Protein AF-A0A6L3X8L7-F1 (afdb_monomer_lite)

Foldseek 3Di:
DVVPDDDDDPDDDDPPDDFAPCPVVVVVVWDADSAREAELLQHTPDPPDGDADQRYDYPNDGDPDDVLRVVSVVSNVCVVVVHDDDGDDDDFLWDFDPDPPKTKTKTADPDADPQWDWQWDADPVQRWIKIFTAHPQATRMIMTIRDCVCSVVVSVRNVVRDGDDSCVNQPPVDPDDDDPDDPDSNAAEDEAEAQEPVSVVVVVVCVVVVVVVRYDYHYDHPDPDHHDPPVCPVVVVVDDDPD

Structure (mmCIF, N/CA/C/O backbone):
data_AF-A0A6L3X8L7-F1
#
_entry.id   AF-A0A6L3X8L7-F1
#
loop_
_atom_site.group_PDB
_atom_site.id
_atom_site.type_symbol
_atom_site.label_atom_id
_atom_site.label_alt_id
_atom_site.label_comp_id
_atom_site.label_asym_id
_atom_site.label_entity_id
_atom_site.label_seq_id
_atom_site.pdbx_PDB_ins_code
_atom_site.Cartn_x
_atom_site.Cartn_y
_atom_site.Cartn_z
_atom_site.occupancy
_atom_site.B_iso_or_equiv
_atom_site.auth_seq_id
_atom_site.auth_comp_id
_atom_site.auth_asym_id
_atom_site.auth_atom_id
_atom_site.pdbx_PDB_model_num
ATOM 1 N N . LEU A 1 1 ? -22.266 -3.474 -18.471 1.00 88.94 1 LEU A N 1
ATOM 2 C CA . LEU A 1 1 ? -21.195 -2.463 -18.352 1.00 88.94 1 LEU A CA 1
ATOM 3 C C . LEU A 1 1 ? -21.824 -1.081 -18.516 1.00 88.94 1 LEU A C 1
ATOM 5 O O . LEU A 1 1 ? -22.955 -1.017 -18.986 1.00 88.94 1 LEU A O 1
ATOM 9 N N . LEU A 1 2 ? -21.147 -0.003 -18.096 1.00 91.06 2 LEU A N 1
ATOM 10 C CA . LEU A 1 2 ? -21.707 1.365 -18.124 1.00 91.06 2 LEU A CA 1
ATOM 11 C C . LEU A 1 2 ? -22.066 1.854 -19.541 1.00 91.06 2 LEU A C 1
ATOM 13 O O . LEU A 1 2 ? -22.912 2.721 -19.695 1.00 91.06 2 LEU A O 1
ATOM 17 N N . ASP A 1 3 ? -21.475 1.247 -20.567 1.00 95.00 3 ASP A N 1
ATOM 18 C CA . ASP A 1 3 ? -21.743 1.487 -21.991 1.00 95.00 3 ASP A CA 1
ATOM 19 C C . ASP A 1 3 ? -22.862 0.597 -22.577 1.00 95.00 3 ASP A C 1
ATOM 21 O O . ASP A 1 3 ? -22.989 0.459 -23.791 1.00 95.00 3 ASP A O 1
ATOM 25 N N . GLY A 1 4 ? -23.648 -0.072 -21.728 1.00 95.62 4 GLY A N 1
ATOM 26 C CA . GLY A 1 4 ? -24.748 -0.945 -22.145 1.00 95.62 4 GLY A CA 1
ATOM 27 C C . GLY A 1 4 ? -24.335 -2.351 -22.599 1.00 95.62 4 GLY A C 1
ATOM 28 O O . GLY A 1 4 ? -25.199 -3.224 -22.716 1.00 95.62 4 GLY A O 1
ATOM 29 N N . ARG A 1 5 ? -23.036 -2.635 -22.783 1.00 95.94 5 ARG A N 1
ATOM 30 C CA . ARG A 1 5 ? -22.560 -3.984 -23.142 1.00 95.94 5 ARG A CA 1
ATOM 31 C C . ARG A 1 5 ? -22.813 -4.991 -22.020 1.00 95.94 5 ARG A C 1
ATOM 33 O O . ARG A 1 5 ? -22.806 -4.649 -20.832 1.00 95.94 5 ARG A O 1
ATOM 40 N N . ARG A 1 6 ? -22.984 -6.263 -22.383 1.00 94.88 6 ARG A N 1
ATOM 41 C CA . ARG A 1 6 ? -23.209 -7.384 -21.454 1.00 94.88 6 ARG A CA 1
ATOM 42 C C . ARG A 1 6 ? -22.119 -8.437 -21.630 1.00 94.88 6 ARG A C 1
ATOM 44 O O . ARG A 1 6 ? -21.691 -8.688 -22.750 1.00 94.88 6 ARG A O 1
ATOM 51 N N . ILE A 1 7 ? -21.687 -9.041 -20.526 1.00 94.44 7 ILE A N 1
ATOM 52 C CA . ILE A 1 7 ? -20.719 -10.143 -20.515 1.00 94.44 7 ILE A CA 1
ATOM 53 C C . ILE A 1 7 ? -21.436 -11.363 -19.938 1.00 94.44 7 ILE A C 1
ATOM 55 O O . ILE A 1 7 ? -21.991 -11.281 -18.843 1.00 94.44 7 ILE A O 1
ATOM 59 N N . ALA A 1 8 ? -21.447 -12.475 -20.673 1.00 94.19 8 ALA A N 1
ATOM 60 C CA . ALA A 1 8 ? -21.933 -13.746 -20.151 1.00 94.19 8 ALA A CA 1
ATOM 61 C C . ALA A 1 8 ? -20.889 -14.325 -19.182 1.00 94.19 8 ALA A C 1
ATOM 63 O O . ALA A 1 8 ? -19.732 -14.500 -19.560 1.00 94.19 8 ALA A O 1
ATOM 64 N N . ALA A 1 9 ? -21.283 -14.604 -17.938 1.00 94.00 9 ALA A N 1
ATOM 65 C CA . ALA A 1 9 ? -20.398 -15.156 -16.915 1.00 94.00 9 ALA A CA 1
ATOM 66 C C . ALA A 1 9 ? -21.137 -16.187 -16.054 1.00 94.00 9 ALA A C 1
ATOM 68 O O . ALA A 1 9 ? -22.255 -15.943 -15.607 1.00 94.00 9 ALA A O 1
ATOM 69 N N . THR A 1 10 ? -20.498 -17.327 -15.791 1.00 96.50 10 THR A N 1
ATOM 70 C CA . THR A 1 10 ? -20.990 -18.358 -14.859 1.00 96.50 10 THR A CA 1
ATOM 71 C C . THR A 1 10 ? -20.629 -18.059 -13.407 1.00 96.50 10 THR A C 1
ATOM 73 O O . THR A 1 10 ? -21.303 -18.546 -12.501 1.00 96.50 10 THR A O 1
ATOM 76 N N . ARG A 1 11 ? -19.576 -17.266 -13.165 1.00 93.50 11 ARG A N 1
ATOM 77 C CA . ARG A 1 11 ? -19.185 -16.774 -11.837 1.00 93.50 11 ARG A CA 1
ATOM 78 C C . ARG A 1 11 ? -18.678 -15.340 -11.916 1.00 93.50 11 ARG A C 1
ATOM 80 O O . ARG A 1 11 ? -18.050 -14.956 -12.898 1.00 93.50 11 ARG A O 1
ATOM 87 N N . VAL A 1 12 ? -18.934 -14.578 -10.856 1.00 92.94 12 VAL A N 1
ATOM 88 C CA . VAL A 1 12 ? -18.507 -13.184 -10.703 1.00 92.94 12 VAL A CA 1
ATOM 89 C C . VAL A 1 12 ? -17.888 -13.025 -9.318 1.00 92.94 12 VAL A C 1
ATOM 91 O O . VAL A 1 12 ? -18.521 -13.363 -8.321 1.00 92.94 12 VAL A O 1
ATOM 94 N N . GLY A 1 13 ? -16.652 -12.531 -9.264 1.00 91.75 13 GLY A N 1
ATOM 95 C CA . GLY A 1 13 ? -16.007 -12.086 -8.029 1.00 91.75 13 GLY A CA 1
ATOM 96 C C . GLY A 1 13 ? -16.119 -10.570 -7.904 1.00 91.75 13 GLY A C 1
ATOM 97 O O . GLY A 1 13 ? -15.842 -9.855 -8.866 1.00 91.75 13 GLY A O 1
ATOM 98 N N . LEU A 1 14 ? -16.528 -10.080 -6.735 1.00 89.44 14 LEU A N 1
ATOM 99 C CA . LEU A 1 14 ? -16.631 -8.650 -6.447 1.00 89.44 14 LEU A CA 1
ATOM 100 C C . LEU A 1 14 ? -15.483 -8.248 -5.518 1.00 89.44 14 LEU A C 1
ATOM 102 O O . LEU A 1 14 ? -15.418 -8.702 -4.382 1.00 89.44 14 LEU A O 1
ATOM 106 N N . ALA A 1 15 ? -14.582 -7.403 -6.015 1.00 89.25 15 ALA A N 1
ATOM 107 C CA . ALA A 1 15 ? -13.433 -6.876 -5.275 1.00 89.25 15 ALA A CA 1
ATOM 108 C C . ALA A 1 15 ? -13.464 -5.337 -5.252 1.00 89.25 15 ALA A C 1
ATOM 110 O O . ALA A 1 15 ? -12.491 -4.668 -5.582 1.00 89.25 15 ALA A O 1
ATOM 111 N N . THR A 1 16 ? -14.622 -4.767 -4.912 1.00 89.75 16 THR A N 1
ATOM 112 C CA . THR A 1 16 ? -14.901 -3.319 -4.954 1.00 89.75 16 THR A CA 1
ATOM 113 C C . THR A 1 16 ? -14.688 -2.626 -3.602 1.00 89.75 16 THR A C 1
ATOM 115 O O . THR A 1 16 ? -15.309 -1.602 -3.327 1.00 89.75 16 THR A O 1
ATOM 118 N N . GLY A 1 17 ? -13.828 -3.192 -2.751 1.00 85.56 17 GLY A N 1
ATOM 119 C CA . GLY A 1 17 ? -13.569 -2.719 -1.389 1.00 85.56 17 GLY A CA 1
ATOM 120 C C . GLY A 1 17 ? -14.523 -3.289 -0.333 1.00 85.56 17 GLY A C 1
ATOM 121 O O . GLY A 1 17 ? -15.461 -4.022 -0.644 1.00 85.56 17 GLY A O 1
ATOM 122 N N . VAL A 1 18 ? -14.250 -2.951 0.929 1.00 88.94 18 VAL A N 1
ATOM 123 C CA . VAL A 1 18 ? -15.037 -3.335 2.113 1.00 88.94 18 VAL A CA 1
ATOM 124 C C . VAL A 1 18 ? -15.605 -2.093 2.802 1.00 88.94 18 VAL A C 1
ATOM 126 O O . VAL A 1 18 ? -15.131 -0.980 2.574 1.00 88.94 18 VAL A O 1
ATOM 129 N N . GLN A 1 19 ? -16.627 -2.276 3.638 1.00 91.88 19 GLN A N 1
ATOM 130 C CA . GLN A 1 19 ? -17.233 -1.205 4.432 1.00 91.88 19 GLN A CA 1
ATOM 131 C C . GLN A 1 19 ? -17.251 -1.589 5.919 1.00 91.88 19 GLN A C 1
ATOM 133 O O . GLN A 1 19 ? -17.514 -2.755 6.226 1.00 91.88 19 GLN A O 1
ATOM 138 N N . PRO A 1 20 ? -17.025 -0.631 6.839 1.00 95.19 20 PRO A N 1
ATOM 139 C CA . PRO A 1 20 ? -17.181 -0.852 8.273 1.00 95.19 20 PRO A CA 1
ATOM 140 C C . PRO A 1 20 ? -18.551 -1.438 8.639 1.00 95.19 20 PRO A C 1
ATOM 142 O O . PRO A 1 20 ? -19.599 -0.887 8.292 1.00 95.19 20 PRO A O 1
ATOM 145 N N . ASN A 1 21 ? -18.558 -2.541 9.391 1.00 95.38 21 ASN A N 1
ATOM 146 C CA . ASN A 1 21 ? -19.796 -3.117 9.910 1.00 95.38 21 ASN A CA 1
ATOM 147 C C . ASN A 1 21 ? -20.230 -2.392 11.194 1.00 95.38 21 ASN A C 1
ATOM 149 O O . ASN A 1 21 ? -19.796 -2.727 12.293 1.00 95.38 21 ASN A O 1
ATOM 153 N N . VAL A 1 22 ? -21.097 -1.391 11.038 1.00 97.44 22 VAL A N 1
ATOM 154 C CA . VAL A 1 22 ? -21.542 -0.494 12.123 1.00 97.44 22 VAL A CA 1
ATOM 155 C C . VAL A 1 22 ? -22.955 -0.789 12.636 1.00 97.44 22 VAL A C 1
ATOM 157 O O . VAL A 1 22 ? -23.486 -0.031 13.446 1.00 97.44 22 VAL A O 1
ATOM 160 N N . ALA A 1 23 ? -23.603 -1.855 12.154 1.00 97.25 23 ALA A N 1
ATOM 161 C CA . ALA A 1 23 ? -25.016 -2.121 12.435 1.00 97.25 23 ALA A CA 1
ATOM 162 C C . ALA A 1 23 ? -25.304 -2.259 13.940 1.00 97.25 23 ALA A C 1
ATOM 164 O O . ALA A 1 23 ? -26.223 -1.617 14.448 1.00 97.25 23 ALA A O 1
ATOM 165 N N . LEU A 1 24 ? -24.481 -3.035 14.653 1.00 96.69 24 LEU A N 1
ATOM 166 C CA . LEU A 1 24 ? -24.612 -3.225 16.099 1.00 96.69 24 LEU A CA 1
ATOM 167 C C . LEU A 1 24 ? -24.419 -1.908 16.861 1.00 96.69 24 LEU A C 1
ATOM 169 O O . LEU A 1 24 ? -25.243 -1.553 17.695 1.00 96.69 24 LEU A O 1
ATOM 173 N N . ALA A 1 25 ? -23.367 -1.154 16.536 1.00 97.12 25 ALA A N 1
ATOM 174 C CA . ALA A 1 25 ? -23.060 0.108 17.200 1.00 97.12 25 ALA A CA 1
ATOM 175 C C . ALA A 1 25 ? -24.194 1.134 17.041 1.00 97.12 25 ALA A C 1
ATOM 177 O O . ALA A 1 25 ? -24.617 1.743 18.024 1.00 97.12 25 ALA A O 1
ATOM 178 N N . LYS A 1 26 ? -24.751 1.260 15.828 1.00 96.75 26 LYS A N 1
ATOM 179 C CA . LYS A 1 26 ? -25.912 2.123 15.562 1.00 96.75 26 LYS A CA 1
ATOM 180 C C . LYS A 1 26 ? -27.135 1.710 16.377 1.00 96.75 26 LYS A C 1
ATOM 182 O O . LYS A 1 26 ? -27.781 2.572 16.965 1.00 96.75 26 LYS A O 1
ATOM 187 N N . ALA A 1 27 ? -27.444 0.412 16.422 1.00 97.50 27 ALA A N 1
ATOM 188 C CA . ALA A 1 27 ? -28.567 -0.105 17.205 1.00 97.50 27 ALA A CA 1
ATOM 189 C C . ALA A 1 27 ? -28.402 0.166 18.712 1.00 97.50 27 ALA A C 1
ATOM 191 O O . ALA A 1 27 ? -29.391 0.393 19.403 1.00 97.50 27 ALA A O 1
ATOM 192 N N . SER A 1 28 ? -27.159 0.212 19.196 1.00 96.69 28 SER A N 1
ATOM 193 C CA . SER A 1 28 ? -26.807 0.537 20.584 1.00 96.69 28 SER A CA 1
ATOM 194 C C . SER A 1 28 ? -26.691 2.041 20.876 1.00 96.69 28 SER A C 1
ATOM 196 O O . SER A 1 28 ? -26.273 2.415 21.968 1.00 96.69 28 SER A O 1
ATOM 198 N N . GLY A 1 29 ? -27.020 2.923 19.924 1.00 96.62 29 GLY A N 1
ATOM 199 C CA . GLY A 1 29 ? -26.945 4.378 20.111 1.00 96.62 29 GLY A CA 1
ATOM 200 C C . GLY A 1 29 ? -25.526 4.964 20.076 1.00 96.62 29 GLY A C 1
ATOM 201 O O . GLY A 1 29 ? -25.337 6.130 20.418 1.00 96.62 29 GLY A O 1
ATOM 202 N N . ILE A 1 30 ? -24.525 4.191 19.645 1.00 98.25 30 ILE A N 1
ATOM 203 C CA . ILE A 1 30 ? -23.148 4.666 19.486 1.00 98.25 30 ILE A CA 1
ATOM 204 C C . ILE A 1 30 ? -23.042 5.489 18.196 1.00 98.25 30 ILE A C 1
ATOM 206 O O . ILE A 1 30 ? -23.518 5.081 17.130 1.00 98.25 30 ILE A O 1
ATOM 210 N N . ARG A 1 31 ? -22.382 6.651 18.272 1.00 98.25 31 ARG A N 1
ATOM 211 C CA . ARG A 1 31 ? -22.163 7.531 17.119 1.00 98.25 31 ARG A CA 1
ATOM 212 C C . ARG A 1 31 ? -21.384 6.801 16.021 1.00 98.25 31 ARG A C 1
ATOM 214 O O . ARG A 1 31 ? -20.277 6.318 16.238 1.00 98.25 31 ARG A O 1
ATOM 221 N N . CYS A 1 32 ? -21.948 6.788 14.817 1.00 97.94 32 CYS A N 1
ATOM 222 C CA . CYS A 1 32 ? -21.334 6.200 13.629 1.00 97.94 32 CYS A CA 1
ATOM 223 C C . CYS A 1 32 ? -21.423 7.171 12.445 1.00 97.94 32 CYS A C 1
ATOM 225 O O . CYS A 1 32 ? -22.430 7.866 12.298 1.00 97.94 32 CYS A O 1
ATOM 227 N N . ALA A 1 33 ? -20.418 7.164 11.573 1.00 96.19 33 ALA A N 1
ATOM 228 C CA . ALA A 1 33 ? -20.429 7.849 10.283 1.00 96.19 33 ALA A CA 1
ATOM 229 C C . ALA A 1 33 ? -20.047 6.859 9.167 1.00 96.19 33 ALA A C 1
ATOM 231 O O . ALA A 1 33 ? -20.866 6.001 8.823 1.00 96.19 33 ALA A O 1
ATOM 232 N N . ARG A 1 34 ? -18.829 6.938 8.622 1.00 95.25 34 ARG A N 1
ATOM 233 C CA . ARG A 1 34 ? -18.248 5.899 7.757 1.00 95.25 34 ARG A CA 1
ATOM 234 C C . ARG A 1 34 ? -17.924 4.641 8.564 1.00 95.25 34 ARG A C 1
ATOM 236 O O . ARG A 1 34 ? -18.114 3.548 8.043 1.00 95.25 34 ARG A O 1
ATOM 243 N N . GLY A 1 35 ? -17.477 4.805 9.809 1.00 97.44 35 GLY A N 1
ATOM 244 C CA . GLY A 1 35 ? -17.242 3.753 10.804 1.00 97.44 35 GLY A CA 1
ATOM 245 C C . GLY A 1 35 ? -17.865 4.086 12.166 1.00 97.44 35 GLY A C 1
ATOM 246 O O . GLY A 1 35 ? -18.649 5.031 12.287 1.00 97.44 35 GLY A O 1
ATOM 247 N N . ILE A 1 36 ? -17.542 3.299 13.192 1.00 98.50 36 ILE A N 1
ATOM 248 C CA . ILE A 1 36 ? -17.818 3.627 14.597 1.00 98.50 36 ILE A CA 1
ATOM 249 C C . ILE A 1 36 ? -16.880 4.771 14.977 1.00 98.50 36 ILE A C 1
ATOM 251 O O . ILE A 1 36 ? -15.664 4.604 14.911 1.00 98.50 36 ILE A O 1
ATOM 255 N N . VAL A 1 37 ? -17.431 5.930 15.336 1.00 98.44 37 VAL A N 1
ATOM 256 C CA . VAL A 1 37 ? -16.618 7.115 15.633 1.00 98.44 37 VAL A CA 1
ATOM 257 C C . VAL A 1 37 ? -15.963 6.933 16.995 1.00 98.44 37 VAL A C 1
ATOM 259 O O . VAL A 1 37 ? -16.668 6.779 17.998 1.00 98.44 37 VAL A O 1
ATOM 262 N N . VAL A 1 38 ? -14.632 6.977 17.021 1.00 98.25 38 VAL A N 1
ATOM 263 C CA . VAL A 1 38 ? -13.832 6.915 18.246 1.00 98.25 38 VAL A CA 1
ATOM 264 C C . VAL A 1 38 ? -12.824 8.058 18.312 1.00 98.25 38 VAL A C 1
ATOM 266 O O . VAL A 1 38 ? -12.431 8.617 17.287 1.00 98.25 38 VAL A O 1
ATOM 269 N N . ASP A 1 39 ? -12.421 8.421 19.528 1.00 96.81 39 ASP A N 1
ATOM 270 C CA . ASP A 1 39 ? -11.290 9.320 19.750 1.00 96.81 39 ASP A CA 1
ATOM 271 C C . ASP A 1 39 ? -9.942 8.611 19.514 1.00 96.81 39 ASP A C 1
ATOM 273 O O . ASP A 1 39 ? -9.869 7.406 19.260 1.00 96.81 39 ASP A O 1
ATOM 277 N N . GLN A 1 40 ? -8.840 9.356 19.617 1.00 96.75 40 GLN A N 1
ATOM 278 C CA . GLN A 1 40 ? -7.485 8.820 19.433 1.00 96.75 40 GLN A CA 1
ATOM 279 C C . GLN A 1 40 ? -7.046 7.855 20.552 1.00 96.75 40 GLN A C 1
ATOM 281 O O . GLN A 1 40 ? -5.983 7.252 20.450 1.00 96.75 40 GLN A O 1
ATOM 286 N N . GLN A 1 41 ? -7.865 7.679 21.591 1.00 96.38 41 GLN A N 1
ATOM 287 C CA . GLN A 1 41 ? -7.691 6.710 22.673 1.00 96.38 41 GLN A CA 1
ATOM 288 C C . GLN A 1 41 ? -8.755 5.592 22.607 1.00 96.38 41 GLN A C 1
ATOM 290 O O . GLN A 1 41 ? -9.059 4.954 23.621 1.00 96.38 41 GLN A O 1
ATOM 295 N N . MET A 1 42 ? -9.313 5.368 21.408 1.00 97.44 42 MET A N 1
ATOM 296 C CA . MET A 1 42 ? -10.266 4.320 21.016 1.00 97.44 42 MET A CA 1
ATOM 297 C C . MET A 1 42 ? -11.648 4.385 21.680 1.00 97.44 42 MET A C 1
ATOM 299 O O . MET A 1 42 ? -12.440 3.447 21.550 1.00 97.44 42 MET A O 1
ATOM 303 N N . GLN A 1 43 ? -11.969 5.465 22.392 1.00 97.44 43 GLN A N 1
ATOM 304 C CA . GLN A 1 43 ? -13.242 5.601 23.092 1.00 97.44 43 GLN A CA 1
ATOM 305 C C . GLN A 1 43 ? -14.339 6.094 22.153 1.00 97.44 43 GLN A C 1
ATOM 307 O O . GLN A 1 43 ? -14.158 7.047 21.398 1.00 97.44 43 GLN A O 1
ATOM 312 N N . THR A 1 44 ? -15.500 5.446 22.219 1.00 98.38 44 THR A N 1
ATOM 313 C CA . THR A 1 44 ? -16.692 5.833 21.454 1.00 98.38 44 THR A CA 1
ATOM 314 C C . THR A 1 44 ? -17.417 7.027 22.092 1.00 98.38 44 THR A C 1
ATOM 316 O O . THR A 1 44 ? -17.011 7.565 23.119 1.00 98.38 44 THR A O 1
ATOM 319 N N . SER A 1 45 ? -18.564 7.423 21.533 1.00 97.69 45 SER A N 1
ATOM 320 C CA . SER A 1 45 ? -19.445 8.422 22.157 1.00 97.69 45 SER A CA 1
ATOM 321 C C . SER A 1 45 ? -20.086 7.975 23.479 1.00 97.69 45 SER A C 1
ATOM 323 O O . SER A 1 45 ? -20.718 8.794 24.142 1.00 97.69 45 SER A O 1
ATOM 325 N N . VAL A 1 46 ? -19.995 6.690 23.831 1.00 97.75 46 VAL A N 1
ATOM 326 C CA . VAL A 1 46 ? -20.551 6.128 25.067 1.00 97.75 46 VAL A CA 1
ATOM 327 C C . VAL A 1 46 ? -19.404 5.867 26.054 1.00 97.75 46 VAL A C 1
ATOM 329 O O . VAL A 1 46 ? -18.401 5.267 25.656 1.00 97.75 46 VAL A O 1
ATOM 332 N N . PRO A 1 47 ? -19.515 6.307 27.326 1.00 95.00 47 PRO A N 1
ATOM 333 C CA . PRO A 1 47 ? -18.520 6.012 28.357 1.00 95.00 47 PRO A CA 1
ATOM 334 C C . PRO A 1 47 ? -18.224 4.514 28.475 1.00 95.00 47 PRO A C 1
ATOM 336 O O . PRO A 1 47 ? -19.108 3.683 28.267 1.00 95.00 47 PRO A O 1
ATOM 339 N N . ASP A 1 48 ? -16.966 4.185 28.769 1.00 94.31 48 ASP A N 1
ATOM 340 C CA . ASP A 1 48 ? -16.480 2.812 28.980 1.00 94.31 48 ASP A CA 1
ATOM 341 C C . ASP A 1 48 ? -16.743 1.843 27.811 1.00 94.31 48 ASP A C 1
ATOM 343 O O . ASP A 1 48 ? -16.689 0.623 27.961 1.00 94.31 48 ASP A O 1
ATOM 347 N N . THR A 1 49 ? -17.014 2.384 26.619 1.00 97.50 49 THR A N 1
ATOM 348 C CA . THR A 1 49 ? -17.254 1.623 25.392 1.00 97.50 49 THR A CA 1
ATOM 349 C C . THR A 1 49 ? -16.248 2.031 24.325 1.00 97.50 49 THR A C 1
ATOM 351 O O . THR A 1 49 ? -16.099 3.216 24.010 1.00 97.50 49 THR A O 1
ATOM 354 N N . TYR A 1 50 ? -15.594 1.036 23.730 1.00 97.81 50 TYR A N 1
ATOM 355 C CA . TYR A 1 50 ? -14.478 1.212 22.804 1.00 97.81 50 TYR A CA 1
ATOM 356 C C . TYR A 1 50 ? -14.720 0.454 21.504 1.00 97.81 50 TYR A C 1
ATOM 358 O O . TYR A 1 50 ? -15.476 -0.520 21.468 1.00 97.81 50 TYR A O 1
ATOM 366 N N . ALA A 1 51 ? -14.047 0.877 20.440 1.00 97.50 51 ALA A N 1
ATOM 367 C CA . ALA A 1 51 ? -13.980 0.120 19.200 1.00 97.50 51 ALA A CA 1
ATOM 368 C C . ALA A 1 51 ? -12.552 0.166 18.646 1.00 97.50 51 ALA A C 1
ATOM 370 O O . ALA A 1 51 ? -11.887 1.199 18.709 1.00 97.50 51 ALA A O 1
ATOM 371 N N . ILE A 1 52 ? -12.101 -0.951 18.075 1.00 97.19 52 ILE A N 1
ATOM 372 C CA . ILE A 1 52 ? -10.814 -1.085 17.381 1.00 97.19 52 ILE A CA 1
ATOM 373 C C . ILE A 1 52 ? -11.004 -1.871 16.081 1.00 97.19 52 ILE A C 1
ATOM 375 O O . ILE A 1 52 ? -11.947 -2.652 15.944 1.00 97.19 52 ILE A O 1
ATOM 379 N N . GLY A 1 53 ? -10.075 -1.711 15.146 1.00 95.19 53 GLY A N 1
ATOM 380 C CA . GLY A 1 53 ? -10.054 -2.429 13.881 1.00 95.19 53 GLY A CA 1
ATOM 381 C C . GLY A 1 53 ? -10.665 -1.646 12.719 1.00 95.19 53 GLY A C 1
ATOM 382 O O . GLY A 1 53 ? -10.893 -0.438 12.778 1.00 95.19 53 GLY A O 1
ATOM 383 N N . GLU A 1 54 ? -10.946 -2.361 11.630 1.00 94.88 54 GLU A N 1
ATOM 384 C CA . GLU A 1 54 ? -11.442 -1.773 10.377 1.00 94.88 54 GLU A CA 1
ATOM 385 C C . GLU A 1 54 ? -12.836 -1.142 10.510 1.00 94.88 54 GLU A C 1
ATOM 387 O O . GLU A 1 54 ? -13.261 -0.377 9.644 1.00 94.88 54 GLU A O 1
ATOM 392 N N . CYS A 1 55 ? -13.570 -1.459 11.583 1.00 95.56 55 CYS A N 1
ATOM 393 C CA . CYS A 1 55 ? -14.879 -0.876 11.844 1.00 95.56 55 CYS A CA 1
ATOM 394 C C . CYS A 1 55 ? -14.805 0.561 12.385 1.00 95.56 55 CYS A C 1
ATOM 396 O O . CYS A 1 55 ? -15.837 1.233 12.411 1.00 95.56 55 CYS A O 1
ATOM 398 N N . CYS A 1 56 ? -13.625 1.034 12.795 1.00 95.88 56 CYS A N 1
ATOM 399 C CA . CYS A 1 56 ? -13.447 2.333 13.433 1.00 95.88 56 CYS A CA 1
ATOM 400 C C . CYS A 1 56 ? -13.248 3.476 12.446 1.00 95.88 56 CYS A C 1
ATOM 402 O O . CYS A 1 56 ? -12.658 3.329 11.373 1.00 95.88 56 CYS A O 1
ATOM 404 N N . GLU A 1 57 ? -13.698 4.647 12.879 1.00 96.56 57 GLU A N 1
ATOM 405 C CA . GLU A 1 57 ? -13.420 5.929 12.260 1.00 96.56 57 GLU A CA 1
ATOM 406 C C . GLU A 1 57 ? -12.760 6.865 13.275 1.00 96.56 57 GLU A C 1
ATOM 408 O O . GLU A 1 57 ? -13.321 7.107 14.343 1.00 96.56 57 GLU A O 1
ATOM 413 N N . ILE A 1 58 ? -11.595 7.407 12.915 1.00 96.50 58 ILE A N 1
ATOM 414 C CA . ILE A 1 58 ? -10.839 8.393 13.701 1.00 96.50 58 ILE A CA 1
ATOM 415 C C . ILE A 1 58 ? -10.596 9.590 12.786 1.00 96.50 58 ILE A C 1
ATOM 417 O O . ILE A 1 58 ? -10.126 9.413 11.662 1.00 96.50 58 ILE A O 1
ATOM 421 N N . ASP A 1 59 ? -10.962 10.794 13.228 1.00 93.69 59 ASP A N 1
ATOM 422 C CA . ASP A 1 59 ? -10.779 12.040 12.467 1.00 93.69 59 ASP A CA 1
ATOM 423 C C . ASP A 1 59 ? -11.319 11.971 11.016 1.00 93.69 59 ASP A C 1
ATOM 425 O O . ASP A 1 59 ? -10.726 12.492 10.070 1.00 93.69 59 ASP A O 1
ATOM 429 N N . GLY A 1 60 ? -12.456 11.287 10.817 1.00 93.81 60 GLY A N 1
ATOM 430 C CA . GLY A 1 60 ? -13.110 11.124 9.509 1.00 93.81 60 GLY A CA 1
ATOM 431 C C . GLY A 1 60 ? -12.507 10.040 8.600 1.00 93.81 60 GLY A C 1
ATOM 432 O O . GLY A 1 60 ? -12.932 9.886 7.444 1.00 93.81 60 GLY A O 1
ATOM 433 N N . GLN A 1 61 ? -11.520 9.285 9.092 1.00 92.75 61 GLN A N 1
ATOM 434 C CA . GLN A 1 61 ? -10.778 8.276 8.336 1.00 92.75 61 GLN A CA 1
ATOM 435 C C . GLN A 1 61 ? -11.019 6.860 8.865 1.00 92.75 61 GLN A C 1
ATOM 437 O O . GLN A 1 61 ? -11.129 6.638 10.065 1.00 92.75 61 GLN A O 1
ATOM 442 N N . THR A 1 62 ? -11.069 5.896 7.945 1.00 92.94 62 THR A N 1
ATOM 443 C CA . THR A 1 62 ? -11.205 4.456 8.220 1.00 92.94 62 THR A CA 1
ATOM 444 C C . THR A 1 62 ? -9.944 3.730 7.767 1.00 92.94 62 THR A C 1
ATOM 446 O O . THR A 1 62 ? -9.404 4.062 6.708 1.00 92.94 62 THR A O 1
ATOM 449 N N . PHE A 1 63 ? -9.516 2.703 8.499 1.00 89.19 63 PHE A N 1
ATOM 450 C CA . PHE A 1 63 ? -8.226 2.045 8.275 1.00 89.19 63 PHE A CA 1
ATOM 451 C C . PHE A 1 63 ? -8.422 0.579 7.880 1.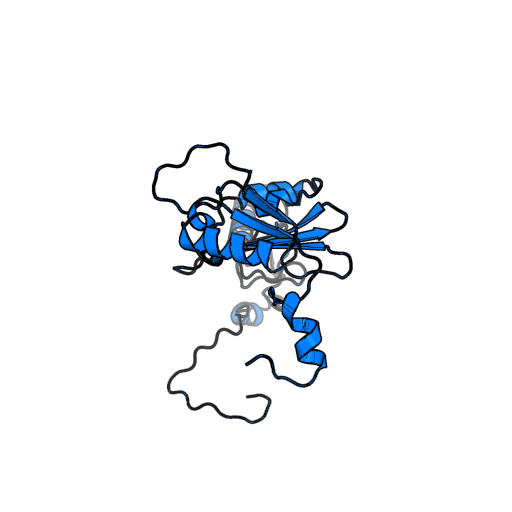00 89.19 63 PHE A C 1
ATOM 453 O O . PHE A 1 63 ? -8.745 -0.248 8.720 1.00 89.19 63 PHE A O 1
ATOM 460 N N . GLY A 1 64 ? -8.213 0.258 6.600 1.00 84.56 64 GLY A N 1
ATOM 461 C CA . GLY A 1 64 ? -8.290 -1.113 6.065 1.00 84.56 64 GLY A CA 1
ATOM 462 C C . GLY A 1 64 ? -6.936 -1.826 6.039 1.00 84.56 64 GLY A C 1
ATOM 463 O O . GLY A 1 64 ? -6.591 -2.470 5.049 1.00 84.56 64 GLY A O 1
ATOM 464 N N . LEU A 1 65 ? -6.097 -1.597 7.054 1.00 83.56 65 LEU A N 1
ATOM 465 C CA . LEU A 1 65 ? -4.726 -2.103 7.122 1.00 83.56 65 LEU A CA 1
ATOM 466 C C . LEU A 1 65 ? -4.446 -2.688 8.504 1.00 83.56 65 LEU A C 1
ATOM 468 O O . LEU A 1 65 ? -4.806 -2.106 9.523 1.00 83.56 65 LEU A O 1
ATOM 472 N N . VAL A 1 66 ? -3.705 -3.797 8.532 1.00 86.44 66 VAL A N 1
ATOM 473 C CA . VAL A 1 66 ? -3.385 -4.521 9.771 1.00 86.44 66 VAL A CA 1
ATOM 474 C C . VAL A 1 66 ? -2.585 -3.663 10.755 1.00 86.44 66 VAL A C 1
ATOM 476 O O . VAL A 1 66 ? -2.900 -3.660 11.936 1.00 86.44 66 VAL A O 1
ATOM 479 N N . ALA A 1 67 ? -1.569 -2.926 10.292 1.00 85.62 67 ALA A N 1
ATOM 480 C CA . ALA A 1 67 ? -0.692 -2.164 11.187 1.00 85.62 67 ALA A CA 1
ATOM 481 C C . ALA A 1 67 ? -1.437 -1.063 11.979 1.00 85.62 67 ALA A C 1
ATOM 483 O O . ALA A 1 67 ? -1.310 -1.054 13.201 1.00 85.62 67 ALA A O 1
ATOM 484 N N . PRO A 1 68 ? -2.276 -0.208 11.357 1.00 89.50 68 PRO A N 1
ATOM 485 C CA . PRO A 1 68 ? -3.167 0.685 12.098 1.00 89.50 68 PRO A CA 1
ATOM 486 C C . PRO A 1 68 ? -4.083 -0.039 13.089 1.00 89.50 68 PRO A C 1
ATOM 488 O O . PRO A 1 68 ? -4.209 0.412 14.221 1.00 89.50 68 PRO A O 1
ATOM 491 N N . CYS A 1 69 ? -4.690 -1.169 12.709 1.00 92.69 69 CYS A N 1
ATOM 492 C CA . CYS A 1 69 ? -5.564 -1.924 13.613 1.00 92.69 69 CYS A CA 1
ATOM 493 C C . CYS A 1 69 ? -4.815 -2.504 14.826 1.00 92.69 69 CYS A C 1
ATOM 495 O O . CYS A 1 69 ? -5.377 -2.542 15.917 1.00 92.69 69 CYS A O 1
ATOM 497 N N . LEU A 1 70 ? -3.557 -2.926 14.657 1.00 92.81 70 LEU A N 1
ATOM 498 C CA . LEU A 1 70 ? -2.706 -3.360 15.769 1.00 92.81 70 LEU A CA 1
ATOM 499 C C . LEU A 1 70 ? -2.355 -2.187 16.690 1.00 92.81 70 LEU A C 1
ATOM 501 O O . LEU A 1 70 ? -2.542 -2.300 17.893 1.00 92.81 70 LEU A O 1
ATOM 505 N N . ALA A 1 71 ? -1.970 -1.034 16.136 1.00 92.56 71 ALA A N 1
ATOM 506 C CA . ALA A 1 71 ? -1.689 0.160 16.935 1.00 92.56 71 ALA A CA 1
ATOM 507 C C . ALA A 1 71 ? -2.915 0.626 17.747 1.00 92.56 71 ALA A C 1
ATOM 509 O O . ALA A 1 71 ? -2.787 1.016 18.904 1.00 92.56 71 ALA A O 1
ATOM 510 N N . GLN A 1 72 ? -4.118 0.542 17.168 1.00 95.75 72 GL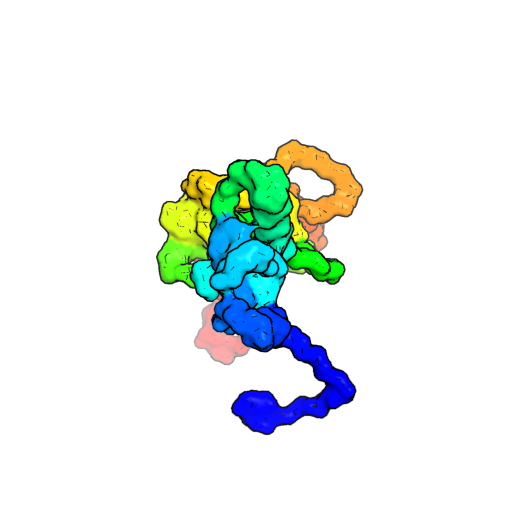N A N 1
ATOM 511 C CA . GLN A 1 72 ? -5.374 0.788 17.887 1.00 95.75 72 GLN A CA 1
ATOM 512 C C . GLN A 1 72 ? -5.561 -0.188 19.061 1.00 95.75 72 GLN A C 1
ATOM 514 O O . GLN A 1 72 ? -5.952 0.227 20.152 1.00 95.75 72 GLN A O 1
ATOM 519 N N . ALA A 1 73 ? -5.275 -1.478 18.850 1.00 96.38 73 ALA A N 1
ATOM 520 C CA . ALA A 1 73 ? -5.362 -2.496 19.893 1.00 96.38 73 ALA A CA 1
ATOM 521 C C . ALA A 1 73 ? -4.353 -2.248 21.026 1.00 96.38 73 ALA A C 1
ATOM 523 O O . ALA A 1 73 ? -4.738 -2.328 22.190 1.00 96.38 73 ALA A O 1
ATOM 524 N N . ASP A 1 74 ? -3.110 -1.886 20.696 1.00 95.56 74 ASP A N 1
ATOM 525 C CA . ASP A 1 74 ? -2.056 -1.581 21.672 1.00 95.56 74 ASP A CA 1
ATOM 526 C C . ASP A 1 74 ? -2.434 -0.374 22.547 1.00 95.56 74 ASP A C 1
ATOM 528 O O . ASP A 1 74 ? -2.305 -0.415 23.771 1.00 95.56 74 ASP A O 1
ATOM 532 N N . ILE A 1 75 ? -2.984 0.681 21.935 1.00 96.31 75 ILE A N 1
ATOM 533 C CA . ILE A 1 75 ? -3.469 1.874 22.645 1.00 96.31 75 ILE A CA 1
ATOM 534 C C . ILE A 1 75 ? -4.614 1.524 23.597 1.00 96.31 75 ILE A C 1
ATOM 536 O O . ILE A 1 75 ? -4.595 1.927 24.763 1.00 96.31 75 ILE A O 1
ATOM 540 N N . LEU A 1 76 ? -5.605 0.759 23.129 1.00 97.06 76 LEU A N 1
ATOM 541 C CA . LEU A 1 76 ? -6.723 0.354 23.978 1.00 97.06 76 LEU A CA 1
ATOM 542 C C . LEU A 1 76 ? -6.257 -0.558 25.122 1.00 97.06 76 LEU A C 1
ATOM 544 O O . LEU A 1 76 ? -6.711 -0.391 26.252 1.00 97.06 76 LEU A O 1
ATOM 548 N N . ALA A 1 77 ? -5.340 -1.489 24.856 1.00 97.62 77 ALA A N 1
ATOM 549 C CA . ALA A 1 77 ? -4.787 -2.379 25.872 1.00 97.62 77 ALA A CA 1
ATOM 550 C C . ALA A 1 77 ? -4.065 -1.595 26.979 1.00 97.62 77 ALA A C 1
ATOM 552 O O . ALA A 1 77 ? -4.375 -1.789 28.155 1.00 97.62 77 ALA A O 1
ATOM 553 N N . ALA A 1 78 ? -3.181 -0.660 26.612 1.00 95.69 78 ALA A N 1
ATOM 554 C CA . ALA A 1 78 ? -2.483 0.208 27.562 1.00 95.69 78 ALA A CA 1
ATOM 555 C C . ALA A 1 78 ? -3.470 1.045 28.394 1.00 95.69 78 ALA A C 1
ATOM 557 O O . ALA A 1 78 ? -3.377 1.109 29.621 1.00 95.69 78 ALA A O 1
ATOM 558 N N . ARG A 1 79 ? -4.492 1.618 27.743 1.00 94.38 79 ARG A N 1
ATOM 559 C CA . ARG A 1 79 ? -5.542 2.381 28.426 1.00 94.38 79 ARG A CA 1
ATOM 560 C C . ARG A 1 79 ? -6.286 1.543 29.466 1.00 94.38 79 ARG A C 1
ATOM 562 O O . ARG A 1 79 ? -6.497 2.007 30.584 1.00 94.38 79 ARG A O 1
ATOM 569 N N . LEU A 1 80 ? -6.695 0.327 29.106 1.00 94.44 80 LEU A N 1
ATOM 570 C CA . LEU A 1 80 ? -7.402 -0.583 30.014 1.00 94.44 80 LEU A CA 1
ATOM 571 C C . LEU A 1 80 ? -6.509 -1.065 31.168 1.00 94.44 80 LEU A C 1
ATOM 573 O O . LEU A 1 80 ? -7.021 -1.352 32.248 1.00 94.44 80 LEU A O 1
ATOM 577 N N . ALA A 1 81 ? -5.190 -1.105 30.968 1.00 96.75 81 ALA A N 1
ATOM 578 C CA . ALA A 1 81 ? -4.207 -1.382 32.013 1.00 96.75 81 ALA A CA 1
ATOM 579 C C . ALA A 1 81 ? -3.944 -0.183 32.952 1.00 96.75 81 ALA A C 1
ATOM 581 O O . ALA A 1 81 ? -3.215 -0.321 33.933 1.00 96.75 81 ALA A O 1
ATOM 582 N N . GLY A 1 82 ? -4.542 0.986 32.688 1.00 94.25 82 GLY A N 1
ATOM 583 C CA . GLY A 1 82 ? -4.301 2.214 33.453 1.00 94.25 82 GLY A CA 1
ATOM 584 C C . GLY A 1 82 ? -2.972 2.896 33.114 1.00 94.25 82 GLY A C 1
ATOM 585 O O . GLY A 1 82 ? -2.508 3.750 33.870 1.00 94.25 82 GLY A O 1
ATOM 586 N N . GLU A 1 83 ? -2.354 2.528 31.994 1.00 95.56 83 GLU A N 1
ATOM 587 C CA . GLU A 1 83 ? -1.108 3.116 31.521 1.00 95.56 83 GLU A CA 1
ATOM 588 C C . GLU A 1 83 ? -1.374 4.410 30.741 1.00 95.56 83 GLU A C 1
ATOM 590 O O . GLU A 1 83 ? -2.399 4.580 30.073 1.00 95.56 83 GLU A O 1
ATOM 595 N N . VAL A 1 84 ? -0.421 5.342 30.803 1.00 90.00 84 VAL A N 1
ATOM 596 C CA . VAL A 1 84 ? -0.450 6.549 29.971 1.00 90.00 84 VAL A CA 1
ATOM 597 C C . VAL A 1 84 ? 0.145 6.203 28.611 1.00 90.00 84 VAL A C 1
ATOM 599 O O . VAL A 1 84 ? 1.341 5.941 28.509 1.00 90.00 84 VAL A O 1
ATOM 602 N N . THR A 1 85 ? -0.682 6.237 27.567 1.00 90.88 85 THR A N 1
ATOM 603 C CA . THR A 1 85 ? -0.260 5.993 26.182 1.00 90.88 85 THR A CA 1
ATOM 604 C C . THR A 1 85 ? -0.459 7.225 25.306 1.00 90.88 85 THR A C 1
ATOM 606 O O . THR A 1 85 ? -1.360 8.041 25.538 1.00 90.88 85 THR A O 1
ATOM 609 N N . ALA A 1 86 ? 0.404 7.366 24.302 1.00 92.94 86 ALA A N 1
ATOM 610 C CA . ALA A 1 86 ? 0.286 8.415 23.303 1.00 92.94 86 ALA A CA 1
ATOM 611 C C . ALA A 1 86 ? -0.987 8.211 22.458 1.00 92.94 86 ALA A C 1
ATOM 613 O O . ALA A 1 86 ? -1.366 7.069 22.190 1.00 92.94 86 ALA A O 1
ATOM 614 N N . PRO A 1 87 ? -1.644 9.299 22.017 1.00 94.62 87 PRO A N 1
ATOM 615 C CA . PRO A 1 87 ? -2.819 9.194 21.163 1.00 94.62 87 PRO A CA 1
ATOM 616 C C . PRO A 1 87 ? -2.479 8.535 19.822 1.00 94.62 87 PRO A C 1
ATOM 618 O O . PRO A 1 87 ? -1.380 8.705 19.282 1.00 94.62 87 PRO A O 1
ATOM 621 N N . PHE A 1 88 ? -3.455 7.827 19.251 1.00 95.00 88 PHE A N 1
ATOM 622 C CA . PHE A 1 88 ? -3.336 7.228 17.927 1.00 95.00 88 PHE A CA 1
ATOM 623 C C . PHE A 1 88 ? -2.929 8.273 16.892 1.00 95.00 88 PHE A C 1
ATOM 625 O O . PHE A 1 88 ? -3.597 9.288 16.702 1.00 95.00 88 PHE A O 1
ATOM 632 N N . THR A 1 89 ? -1.848 7.971 16.180 1.00 90.19 89 THR A N 1
ATOM 633 C CA . THR A 1 89 ? -1.370 8.747 15.041 1.00 90.19 89 THR A CA 1
ATOM 634 C C . THR A 1 89 ? -1.130 7.787 13.887 1.00 90.19 89 THR A C 1
ATOM 636 O O . THR A 1 89 ? -0.420 6.792 14.044 1.00 90.19 89 THR A O 1
ATOM 639 N N . LEU A 1 90 ? -1.705 8.074 12.716 1.00 82.81 90 LEU A N 1
ATOM 640 C CA . LEU A 1 90 ? -1.447 7.265 11.530 1.00 82.81 90 LEU A CA 1
ATOM 641 C C . LEU A 1 90 ? 0.012 7.444 11.101 1.00 82.81 90 LEU A C 1
ATOM 643 O O . LEU A 1 90 ? 0.407 8.512 10.640 1.00 82.81 90 LEU A O 1
ATOM 647 N N . THR A 1 91 ? 0.798 6.381 11.224 1.00 74.81 91 THR A N 1
ATOM 648 C CA . THR A 1 91 ? 2.152 6.319 10.671 1.00 74.81 91 THR A CA 1
ATOM 649 C C . THR A 1 91 ? 2.100 5.618 9.318 1.00 74.81 91 THR A C 1
ATOM 651 O O . THR A 1 91 ? 1.658 4.468 9.231 1.00 74.81 91 THR A O 1
ATOM 654 N N . ASP A 1 92 ? 2.532 6.292 8.250 1.00 71.12 92 ASP A N 1
ATOM 655 C CA . ASP A 1 92 ? 2.695 5.642 6.949 1.00 71.12 92 ASP A CA 1
ATOM 656 C C . ASP A 1 92 ? 3.985 4.814 6.954 1.00 71.12 92 ASP A C 1
ATOM 658 O O . ASP A 1 92 ? 5.074 5.311 6.687 1.00 71.12 92 ASP A O 1
ATOM 662 N N . ASN A 1 93 ? 3.850 3.534 7.296 1.00 69.31 93 ASN A N 1
ATOM 663 C CA . ASN A 1 93 ? 4.941 2.557 7.253 1.00 69.31 93 ASN A CA 1
ATOM 664 C C . ASN A 1 93 ? 4.994 1.803 5.912 1.00 69.31 93 ASN A C 1
ATOM 666 O O . ASN A 1 93 ? 5.723 0.816 5.768 1.00 69.31 93 ASN A O 1
ATOM 670 N N . GLY A 1 94 ? 4.202 2.248 4.933 1.00 75.69 94 GLY A N 1
ATOM 671 C CA . GLY A 1 94 ? 4.071 1.618 3.635 1.00 75.69 94 GLY A CA 1
ATOM 672 C C . GLY A 1 94 ? 3.146 0.404 3.651 1.00 75.69 94 GLY A C 1
ATOM 673 O O . GLY A 1 94 ? 2.913 -0.264 4.660 1.00 75.69 94 GLY A O 1
ATOM 674 N N . VAL A 1 95 ? 2.606 0.098 2.480 1.00 82.12 95 VAL A N 1
ATOM 675 C CA . VAL A 1 95 ? 1.732 -1.042 2.232 1.00 82.12 95 VAL A CA 1
ATOM 676 C C . VAL A 1 95 ? 2.516 -2.098 1.471 1.00 82.12 95 VAL A C 1
ATOM 678 O O . VAL A 1 95 ? 3.111 -1.832 0.425 1.00 82.12 95 VAL A O 1
ATOM 681 N N . ARG A 1 96 ? 2.489 -3.329 1.984 1.00 83.50 96 ARG A N 1
ATOM 682 C CA . ARG A 1 96 ? 3.053 -4.497 1.307 1.00 83.50 96 ARG A CA 1
ATOM 683 C C . ARG A 1 96 ? 1.940 -5.436 0.874 1.00 83.50 96 ARG A C 1
ATOM 685 O O . ARG A 1 96 ? 1.164 -5.901 1.707 1.00 83.50 96 ARG A O 1
ATOM 692 N N . LEU A 1 97 ? 1.899 -5.761 -0.414 1.00 81.31 97 LEU A N 1
ATOM 693 C CA . LEU A 1 97 ? 0.985 -6.774 -0.927 1.00 81.31 97 LEU A CA 1
ATOM 694 C C . LEU A 1 97 ? 1.580 -8.162 -0.680 1.00 81.31 97 LEU A C 1
ATOM 696 O O . LEU A 1 97 ? 2.718 -8.434 -1.061 1.00 81.31 97 LEU A O 1
ATOM 700 N N . LYS A 1 98 ? 0.803 -9.045 -0.051 1.00 66.31 98 LYS A N 1
ATOM 701 C CA . LYS A 1 98 ? 1.165 -10.450 0.182 1.00 66.31 98 LYS A CA 1
ATOM 702 C C . LYS A 1 98 ? 0.351 -11.356 -0.744 1.00 66.31 98 LYS A C 1
ATOM 704 O O . LYS A 1 98 ? -0.476 -12.134 -0.282 1.00 66.31 98 LYS A O 1
ATOM 709 N N . VAL A 1 99 ? 0.547 -11.215 -2.054 1.00 74.81 99 VAL A N 1
ATOM 710 C CA . VAL A 1 99 ? -0.039 -12.114 -3.061 1.00 74.81 99 VAL A CA 1
ATOM 711 C C . VAL A 1 99 ? 1.061 -13.034 -3.576 1.00 74.81 99 VAL A C 1
ATOM 713 O O . VAL A 1 99 ? 2.157 -12.583 -3.903 1.00 74.81 99 VAL A O 1
ATOM 716 N N . THR A 1 100 ? 0.790 -14.337 -3.638 1.00 74.25 100 THR A N 1
ATOM 717 C CA . THR A 1 100 ? 1.752 -15.323 -4.142 1.00 74.25 100 THR A CA 1
ATOM 718 C C . THR A 1 100 ? 2.212 -14.948 -5.551 1.00 74.25 100 THR A C 1
ATOM 720 O O . THR A 1 100 ? 1.392 -14.730 -6.438 1.00 74.25 100 THR A O 1
ATOM 723 N N . GLY A 1 101 ? 3.528 -14.865 -5.752 1.00 73.56 101 GLY A N 1
ATOM 724 C CA . GLY A 1 101 ? 4.130 -14.506 -7.040 1.00 73.56 101 GLY A CA 1
ATOM 725 C C . GLY A 1 101 ? 4.192 -13.005 -7.343 1.00 73.56 101 GLY A C 1
ATOM 726 O O . GLY A 1 101 ? 4.781 -12.636 -8.354 1.00 73.56 101 GLY A O 1
ATOM 727 N N . VAL A 1 102 ? 3.650 -12.135 -6.480 1.00 80.38 102 VAL A N 1
ATOM 728 C CA . VAL A 1 102 ? 3.751 -10.675 -6.625 1.00 80.38 102 VAL A CA 1
ATOM 729 C C . VAL A 1 102 ? 4.204 -10.055 -5.308 1.00 80.38 102 VAL A C 1
ATOM 731 O O . VAL A 1 102 ? 3.419 -9.852 -4.384 1.00 80.38 102 VAL A O 1
ATOM 734 N N . ALA A 1 103 ? 5.487 -9.710 -5.240 1.00 87.19 103 ALA A N 1
ATOM 735 C CA . ALA A 1 103 ? 6.005 -8.847 -4.190 1.00 87.19 103 ALA A CA 1
ATOM 736 C C . ALA A 1 103 ? 5.791 -7.387 -4.605 1.00 87.19 103 ALA A C 1
ATOM 738 O O . ALA A 1 103 ? 6.310 -6.959 -5.632 1.00 87.19 103 ALA A O 1
ATOM 739 N N . LEU A 1 104 ? 5.011 -6.637 -3.825 1.00 91.31 104 LEU A N 1
ATOM 740 C CA . LEU A 1 104 ? 4.790 -5.205 -4.029 1.00 91.31 104 LEU A CA 1
ATOM 741 C C . LEU A 1 104 ? 4.973 -4.473 -2.702 1.00 91.31 104 LEU A C 1
ATOM 743 O O . LEU A 1 104 ? 4.409 -4.885 -1.686 1.00 91.31 104 LEU A O 1
ATOM 747 N N . PHE A 1 105 ? 5.716 -3.377 -2.730 1.00 92.38 105 PHE A N 1
ATOM 748 C CA . PHE A 1 105 ? 5.839 -2.422 -1.640 1.00 92.38 105 PHE A CA 1
ATOM 749 C C . PHE A 1 105 ? 5.533 -1.023 -2.172 1.00 92.38 105 PHE A C 1
ATOM 751 O O . PHE A 1 105 ? 6.053 -0.628 -3.212 1.00 92.38 105 PHE A O 1
ATOM 758 N N . SER A 1 106 ? 4.686 -0.286 -1.465 1.00 93.38 106 SER A N 1
ATOM 759 C CA . SER A 1 106 ? 4.365 1.107 -1.762 1.00 93.38 106 SER A CA 1
ATOM 760 C C . SER A 1 106 ? 4.466 1.911 -0.483 1.00 93.38 106 SER A C 1
ATOM 762 O O . SER A 1 106 ? 3.958 1.468 0.539 1.00 93.38 106 SER A O 1
ATOM 764 N N . LEU A 1 107 ? 5.060 3.091 -0.536 1.00 92.94 107 LEU A N 1
ATOM 765 C CA . LEU A 1 107 ? 5.152 3.984 0.614 1.00 92.94 107 LEU A CA 1
ATOM 766 C C . LEU A 1 107 ? 5.063 5.438 0.147 1.00 92.94 107 LEU A C 1
ATOM 768 O O . LEU A 1 107 ? 5.552 5.771 -0.938 1.00 92.94 107 LEU A O 1
ATOM 772 N N . GLY A 1 108 ? 4.467 6.295 0.975 1.00 91.00 108 GLY A N 1
ATOM 773 C CA . GLY A 1 108 ? 4.290 7.702 0.676 1.00 91.00 108 GLY A CA 1
ATOM 774 C C . GLY A 1 108 ? 3.262 7.904 -0.429 1.00 91.00 108 GLY A C 1
ATOM 775 O O . GLY A 1 108 ? 2.310 7.136 -0.608 1.00 91.00 108 GLY A O 1
ATOM 776 N N . ARG A 1 109 ? 3.443 8.968 -1.206 1.00 90.44 109 ARG A N 1
ATOM 777 C CA . ARG A 1 109 ? 2.450 9.367 -2.195 1.00 90.44 109 ARG A CA 1
ATOM 778 C C . ARG A 1 109 ? 2.420 8.399 -3.382 1.00 90.44 109 ARG A C 1
ATOM 780 O O . ARG A 1 109 ? 3.430 8.136 -4.028 1.00 90.44 109 ARG A O 1
ATOM 787 N N . ALA A 1 110 ? 1.230 7.891 -3.705 1.00 86.56 110 ALA A N 1
ATOM 788 C CA . ALA A 1 110 ? 1.044 6.922 -4.789 1.00 86.56 110 ALA A CA 1
ATOM 789 C C . ALA A 1 110 ? 0.876 7.561 -6.180 1.00 86.56 110 ALA A C 1
ATOM 791 O O . ALA A 1 110 ? 1.101 6.893 -7.189 1.00 86.56 110 ALA A O 1
ATOM 792 N N . THR A 1 111 ? 0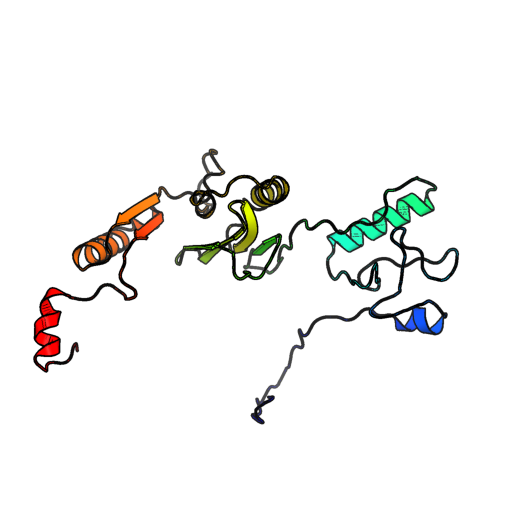.494 8.835 -6.258 1.00 88.94 111 THR A N 1
ATOM 793 C CA . THR A 1 111 ? 0.212 9.530 -7.525 1.00 88.94 111 THR A CA 1
ATOM 794 C C . THR A 1 111 ? 1.061 10.785 -7.631 1.00 88.94 111 THR A C 1
ATOM 796 O O . THR A 1 111 ? 1.133 11.560 -6.677 1.00 88.94 111 THR A O 1
ATOM 799 N N . ALA A 1 112 ? 1.692 10.988 -8.788 1.00 91.38 112 ALA A N 1
ATOM 800 C CA . ALA A 1 112 ? 2.464 12.192 -9.068 1.00 91.38 112 ALA A CA 1
ATOM 801 C C . ALA A 1 112 ? 1.570 13.446 -9.070 1.00 91.38 112 ALA A C 1
ATOM 803 O O . ALA A 1 112 ? 0.416 13.406 -9.499 1.00 91.38 112 ALA A O 1
ATOM 804 N N . GLN A 1 113 ? 2.123 14.547 -8.582 1.00 92.94 113 GLN A N 1
ATOM 805 C CA . GLN A 1 113 ? 1.594 15.904 -8.644 1.00 92.94 113 GLN A CA 1
ATOM 806 C C . GLN A 1 113 ? 2.336 16.687 -9.740 1.00 92.94 113 GLN A C 1
ATOM 808 O O . GLN A 1 113 ? 3.316 16.196 -10.298 1.00 92.94 113 GLN A O 1
ATOM 813 N N . ALA A 1 114 ? 1.858 17.891 -10.070 1.00 89.81 114 ALA A N 1
ATOM 814 C CA . ALA A 1 114 ? 2.375 18.676 -11.196 1.00 89.81 114 ALA A CA 1
ATOM 815 C C . ALA A 1 114 ? 3.882 18.989 -11.098 1.00 89.81 114 ALA A C 1
ATOM 817 O O . ALA A 1 114 ? 4.565 18.967 -12.117 1.00 89.81 114 ALA A O 1
ATOM 818 N N . ASP A 1 115 ? 4.393 19.213 -9.884 1.00 92.81 115 ASP A N 1
ATOM 819 C CA . ASP A 1 115 ? 5.789 19.606 -9.637 1.00 92.81 115 ASP A CA 1
ATOM 820 C C . ASP A 1 115 ? 6.719 18.421 -9.342 1.00 92.81 115 ASP A C 1
ATOM 822 O O . ASP A 1 115 ? 7.873 18.603 -8.945 1.00 92.81 115 ASP A O 1
ATOM 826 N N . ASP A 1 116 ? 6.225 17.194 -9.495 1.00 94.06 116 ASP A N 1
ATOM 827 C CA . ASP A 1 116 ? 7.042 16.021 -9.236 1.00 94.06 116 ASP A CA 1
ATOM 828 C C . ASP A 1 116 ? 7.840 15.584 -10.446 1.00 94.06 116 ASP A C 1
ATOM 830 O O . ASP A 1 116 ? 7.359 15.549 -11.581 1.00 94.06 116 ASP A O 1
ATOM 834 N N . VAL A 1 117 ? 9.030 15.072 -10.158 1.00 94.75 117 VAL A N 1
ATOM 835 C CA . VAL A 1 117 ? 9.803 14.296 -11.114 1.00 94.75 117 VAL A CA 1
ATOM 836 C C . VAL A 1 117 ? 9.576 12.815 -10.835 1.00 94.75 117 VAL A C 1
ATOM 838 O O . VAL A 1 117 ? 9.770 12.333 -9.718 1.00 94.75 117 VAL A O 1
ATOM 841 N N . VAL A 1 118 ? 9.164 12.077 -11.864 1.00 95.00 118 VAL A N 1
ATOM 842 C CA . VAL A 1 118 ? 8.975 10.627 -11.781 1.00 95.00 118 VAL A CA 1
ATOM 843 C C . VAL A 1 118 ? 10.214 9.933 -12.319 1.00 95.00 118 VAL A C 1
ATOM 845 O O . VAL A 1 118 ? 10.542 10.043 -13.499 1.00 95.00 118 VAL A O 1
ATOM 848 N N . TRP A 1 119 ? 10.877 9.170 -11.462 1.00 93.62 119 TRP A N 1
ATOM 849 C CA . TRP A 1 119 ? 11.952 8.270 -11.854 1.00 93.62 119 TRP A CA 1
ATOM 850 C C . TRP A 1 119 ? 11.425 6.847 -11.867 1.00 93.62 119 TRP A C 1
ATOM 852 O O . TRP A 1 119 ? 10.774 6.414 -10.917 1.00 93.62 119 TRP A O 1
ATOM 862 N N . SER A 1 120 ? 11.695 6.099 -12.934 1.00 92.38 120 SER A N 1
ATOM 863 C CA . SER A 1 120 ? 11.275 4.703 -13.001 1.00 92.38 120 SER A CA 1
ATOM 864 C C . SER A 1 120 ? 12.298 3.817 -13.686 1.00 92.38 120 SER A C 1
ATOM 866 O O . SER A 1 120 ? 13.025 4.264 -14.569 1.00 92.38 120 SER A O 1
ATOM 868 N N . SER A 1 121 ? 12.333 2.561 -13.260 1.00 87.31 121 SER A N 1
ATOM 869 C CA . SER A 1 121 ? 13.155 1.505 -13.834 1.00 87.31 121 SER A CA 1
ATOM 870 C C . SER A 1 121 ? 12.307 0.248 -13.977 1.00 87.31 121 SER A C 1
ATOM 872 O O . SER A 1 121 ? 11.516 -0.083 -13.090 1.00 87.31 121 SER A O 1
ATOM 874 N N . TRP A 1 122 ? 12.457 -0.434 -15.106 1.00 85.00 122 TRP A N 1
ATOM 875 C CA . TRP A 1 122 ? 11.803 -1.699 -15.405 1.00 85.00 122 TRP A CA 1
ATOM 876 C C . TRP A 1 122 ? 12.836 -2.662 -15.973 1.00 85.00 122 TRP A C 1
ATOM 878 O O . TRP A 1 122 ? 13.454 -2.369 -16.996 1.00 85.00 122 TRP A O 1
ATOM 888 N N . ASP A 1 123 ? 13.002 -3.812 -15.325 1.00 79.62 123 ASP A N 1
ATOM 889 C CA . ASP A 1 123 ? 13.753 -4.931 -15.883 1.00 79.62 123 ASP A CA 1
ATOM 890 C C . ASP A 1 123 ? 12.766 -5.923 -16.527 1.00 79.62 123 ASP A C 1
ATOM 892 O O . ASP A 1 123 ? 12.013 -6.588 -15.809 1.00 79.62 123 ASP A O 1
ATOM 896 N N . PRO A 1 124 ? 12.754 -6.062 -17.866 1.00 74.12 124 PRO A N 1
ATOM 897 C CA . PRO A 1 124 ? 11.828 -6.952 -18.559 1.00 74.12 124 PRO A CA 1
ATOM 898 C C . PRO A 1 124 ? 12.088 -8.445 -18.304 1.00 74.12 124 PRO A C 1
ATOM 900 O O . PRO A 1 124 ? 11.169 -9.246 -18.483 1.00 74.12 124 PRO A O 1
ATOM 903 N N . LEU A 1 125 ? 13.298 -8.834 -17.883 1.00 73.69 125 LEU A N 1
ATOM 904 C CA . LEU A 1 125 ? 13.642 -10.232 -17.611 1.00 73.69 125 LEU A CA 1
ATOM 905 C C . LEU A 1 125 ? 13.142 -10.665 -16.237 1.00 73.69 125 LEU A C 1
ATOM 907 O O . LEU A 1 125 ? 12.418 -11.650 -16.108 1.00 73.69 125 LEU A O 1
ATOM 911 N N . THR A 1 126 ? 13.536 -9.919 -15.204 1.00 78.25 126 THR A N 1
ATOM 912 C CA . THR A 1 126 ? 13.159 -10.222 -13.815 1.00 78.25 126 THR A CA 1
ATOM 913 C C . THR A 1 126 ? 11.761 -9.720 -13.474 1.00 78.25 126 THR A C 1
ATOM 915 O O . THR A 1 126 ? 11.194 -10.117 -12.458 1.00 78.25 126 THR A O 1
ATOM 918 N N . ARG A 1 127 ? 11.176 -8.884 -14.342 1.00 82.69 127 ARG A N 1
ATOM 919 C CA . ARG A 1 127 ? 9.902 -8.193 -14.129 1.00 82.69 127 ARG A CA 1
ATOM 920 C C . ARG A 1 127 ? 9.908 -7.341 -12.864 1.00 82.69 127 ARG A C 1
ATOM 922 O O . ARG A 1 127 ? 8.890 -7.204 -12.184 1.00 82.69 127 ARG A O 1
ATOM 929 N N . HIS A 1 128 ? 11.069 -6.781 -12.541 1.00 86.94 128 HIS A N 1
ATOM 930 C CA . HIS A 1 128 ? 11.214 -5.864 -11.427 1.00 86.94 128 HIS A CA 1
ATOM 931 C C . HIS A 1 128 ? 10.899 -4.451 -11.888 1.00 86.94 128 HIS A C 1
ATOM 933 O O . HIS A 1 128 ? 11.478 -3.953 -12.852 1.00 86.94 128 HIS A O 1
ATOM 939 N N . TYR A 1 129 ? 9.988 -3.799 -11.177 1.00 90.38 129 TYR A N 1
ATOM 940 C CA . TYR A 1 129 ? 9.618 -2.416 -11.431 1.00 90.38 129 TYR A CA 1
ATOM 941 C C . TYR A 1 129 ? 9.928 -1.564 -10.214 1.00 90.38 129 TYR A C 1
ATOM 943 O O . TYR A 1 129 ? 9.635 -1.946 -9.080 1.00 90.38 129 TYR A O 1
ATOM 951 N N . ARG A 1 130 ? 10.481 -0.381 -10.456 1.00 92.69 130 ARG A N 1
ATOM 952 C CA . ARG A 1 130 ? 10.687 0.641 -9.437 1.00 92.69 130 ARG A CA 1
ATOM 953 C C . ARG A 1 130 ? 10.177 1.967 -9.935 1.00 92.69 130 ARG A C 1
ATOM 955 O O . ARG A 1 130 ? 10.457 2.349 -11.069 1.00 92.69 130 ARG A O 1
ATOM 962 N N . ARG A 1 131 ? 9.486 2.687 -9.063 1.00 95.44 131 ARG A N 1
ATOM 963 C CA . ARG A 1 131 ? 9.082 4.068 -9.292 1.00 95.44 131 ARG A CA 1
ATOM 964 C C . ARG A 1 131 ? 9.369 4.892 -8.054 1.00 95.44 131 ARG A C 1
ATOM 966 O O . ARG A 1 131 ? 8.916 4.533 -6.972 1.00 95.44 131 ARG A O 1
ATOM 973 N N . LEU A 1 132 ? 10.073 5.998 -8.234 1.00 95.31 132 LEU A N 1
ATOM 974 C CA . LEU A 1 132 ? 10.334 7.000 -7.212 1.00 95.31 132 LEU A CA 1
ATOM 975 C C . LEU A 1 132 ? 9.653 8.296 -7.650 1.00 95.31 132 LEU A C 1
ATOM 977 O O . LEU A 1 132 ? 9.812 8.730 -8.792 1.00 95.31 132 LEU A O 1
ATOM 981 N N . LEU A 1 133 ? 8.866 8.886 -6.758 1.00 96.00 133 LEU A N 1
ATOM 982 C CA . LEU A 1 133 ? 8.338 10.235 -6.916 1.00 96.00 133 LEU A CA 1
ATOM 983 C C . LEU A 1 133 ? 9.254 11.179 -6.157 1.00 96.00 133 LEU A C 1
ATOM 985 O O . LEU A 1 133 ? 9.450 10.999 -4.955 1.00 96.00 133 LEU A O 1
ATOM 989 N N . ILE A 1 134 ? 9.806 12.161 -6.859 1.00 95.88 134 ILE A N 1
ATOM 990 C CA . ILE A 1 134 ? 10.695 13.166 -6.289 1.00 95.88 134 ILE A CA 1
ATOM 991 C C . ILE A 1 134 ? 9.960 14.499 -6.270 1.00 95.88 134 ILE A C 1
ATOM 993 O O . ILE A 1 134 ? 9.523 14.973 -7.316 1.00 95.88 134 ILE A O 1
ATOM 997 N N . HIS A 1 135 ? 9.849 15.105 -5.092 1.00 95.06 135 HIS A N 1
ATOM 998 C CA . HIS A 1 135 ? 9.240 16.415 -4.895 1.00 95.06 135 HIS A CA 1
ATOM 999 C C . HIS A 1 135 ? 10.266 17.346 -4.260 1.00 95.06 135 HIS A C 1
ATOM 1001 O O . HIS A 1 135 ? 10.870 16.988 -3.252 1.00 95.06 135 HIS A O 1
ATOM 1007 N N . GLN A 1 136 ? 10.497 18.518 -4.860 1.00 93.69 136 GLN A N 1
ATOM 1008 C CA . GLN A 1 136 ? 11.483 19.496 -4.367 1.00 93.69 136 GLN A CA 1
ATOM 1009 C C . GLN A 1 136 ? 12.875 18.886 -4.097 1.00 93.69 136 GLN A C 1
ATOM 1011 O O . GLN A 1 136 ? 13.575 19.263 -3.163 1.00 93.69 136 GLN A O 1
ATOM 1016 N N . GLY A 1 137 ? 13.278 17.918 -4.925 1.00 92.44 137 GLY A N 1
ATOM 1017 C CA . GLY A 1 137 ? 14.575 17.253 -4.810 1.00 92.44 137 GLY A CA 1
ATOM 1018 C C . GLY A 1 137 ? 14.674 16.188 -3.714 1.00 92.44 137 GLY A C 1
ATOM 1019 O O . GLY A 1 137 ? 15.762 15.655 -3.545 1.00 92.44 137 GLY A O 1
ATOM 1020 N N . ALA A 1 138 ? 13.592 15.837 -3.015 1.00 94.69 138 ALA A N 1
ATOM 1021 C CA . ALA A 1 138 ? 13.555 14.768 -2.013 1.00 94.69 138 ALA A CA 1
ATOM 1022 C C . ALA A 1 138 ? 12.541 13.671 -2.382 1.00 94.69 138 ALA A C 1
ATOM 1024 O O . ALA A 1 138 ? 11.655 13.870 -3.217 1.00 94.69 138 ALA A O 1
ATOM 1025 N N . LEU A 1 139 ? 12.666 12.491 -1.767 1.00 94.75 139 LEU A N 1
ATOM 1026 C CA . LEU A 1 139 ? 11.726 11.389 -1.979 1.00 94.75 139 LEU A CA 1
ATOM 1027 C C . LEU A 1 139 ? 10.341 11.741 -1.413 1.00 94.75 139 LEU A C 1
ATOM 1029 O O . LEU A 1 139 ? 10.214 12.074 -0.241 1.00 94.75 139 LEU A O 1
ATOM 1033 N N . ALA A 1 140 ? 9.302 11.605 -2.234 1.00 94.56 140 ALA A N 1
ATOM 1034 C CA . ALA A 1 140 ? 7.904 11.818 -1.853 1.00 94.56 140 ALA A CA 1
ATOM 1035 C C . ALA A 1 140 ? 7.051 10.541 -1.924 1.00 94.56 140 ALA A C 1
ATOM 1037 O O . ALA A 1 140 ? 5.967 10.471 -1.340 1.00 94.56 140 ALA A O 1
ATOM 1038 N N . GLY A 1 141 ? 7.517 9.525 -2.648 1.00 94.62 141 GLY A N 1
ATOM 1039 C CA . GLY A 1 141 ? 6.842 8.239 -2.738 1.00 94.62 141 GLY A CA 1
ATOM 1040 C C . GLY A 1 141 ? 7.686 7.197 -3.452 1.00 94.62 141 GLY A C 1
ATOM 1041 O O . GLY A 1 141 ? 8.502 7.520 -4.316 1.00 94.62 141 GLY A O 1
ATOM 1042 N N . VAL A 1 142 ? 7.478 5.934 -3.102 1.00 95.31 142 VAL A N 1
ATOM 1043 C CA . VAL A 1 142 ? 8.179 4.791 -3.687 1.00 95.31 142 VAL A CA 1
ATOM 1044 C C . VAL A 1 142 ? 7.192 3.673 -4.000 1.00 95.31 142 VAL A C 1
ATOM 1046 O O . VAL A 1 142 ? 6.281 3.389 -3.225 1.00 95.31 142 VAL A O 1
ATOM 1049 N N . LEU A 1 143 ? 7.396 3.020 -5.141 1.00 94.88 143 LEU A N 1
ATOM 1050 C CA . LEU A 1 143 ? 6.744 1.775 -5.523 1.00 94.88 143 LEU A CA 1
ATOM 1051 C C . LEU A 1 143 ? 7.820 0.782 -5.968 1.00 94.88 143 LEU A C 1
ATOM 1053 O O . LEU A 1 143 ? 8.569 1.066 -6.902 1.00 94.88 143 LEU A O 1
ATOM 1057 N N . LEU A 1 144 ? 7.875 -0.381 -5.328 1.00 92.94 144 LEU A N 1
ATOM 1058 C CA . LEU A 1 144 ? 8.741 -1.502 -5.687 1.00 92.94 144 LEU A CA 1
ATOM 1059 C C . LEU A 1 144 ? 7.865 -2.701 -6.041 1.00 92.94 144 LEU A C 1
ATOM 1061 O O . LEU A 1 144 ? 6.985 -3.062 -5.264 1.00 92.94 144 LEU A O 1
ATOM 1065 N N . MET A 1 145 ? 8.119 -3.335 -7.180 1.00 91.50 145 MET A N 1
ATOM 1066 C CA . MET A 1 145 ? 7.489 -4.584 -7.602 1.00 91.50 145 MET A CA 1
ATOM 1067 C C . MET A 1 145 ? 8.573 -5.605 -7.949 1.00 91.50 145 MET A C 1
ATOM 1069 O O . MET A 1 145 ? 9.538 -5.277 -8.638 1.00 91.50 145 MET A O 1
ATOM 1073 N N . GLY A 1 146 ? 8.408 -6.841 -7.484 1.00 88.44 146 GLY A N 1
ATOM 1074 C CA . GLY A 1 146 ? 9.427 -7.883 -7.573 1.00 88.44 146 GLY A CA 1
ATOM 1075 C C . GLY A 1 146 ? 10.438 -7.756 -6.434 1.00 88.44 146 GLY A C 1
ATOM 1076 O O . GLY A 1 146 ? 10.193 -8.247 -5.333 1.00 88.44 146 GLY A O 1
ATOM 1077 N N . ASP A 1 147 ? 11.556 -7.064 -6.654 1.00 85.44 147 ASP A N 1
ATOM 1078 C CA . ASP A 1 147 ? 12.574 -6.870 -5.615 1.00 85.44 147 ASP A CA 1
ATOM 1079 C C . ASP A 1 147 ? 12.198 -5.744 -4.640 1.00 85.44 147 ASP A C 1
ATOM 1081 O O . ASP A 1 147 ? 12.301 -4.558 -4.952 1.00 85.44 147 ASP A O 1
ATOM 1085 N N . CYS A 1 148 ? 11.767 -6.131 -3.437 1.00 88.19 148 CYS A N 1
ATOM 1086 C CA . CYS A 1 148 ? 11.358 -5.219 -2.367 1.00 88.19 148 CYS A CA 1
ATOM 1087 C C . CYS A 1 148 ? 12.331 -5.198 -1.172 1.00 88.19 148 CYS A C 1
ATOM 1089 O O . CYS A 1 148 ? 11.913 -4.830 -0.069 1.00 88.19 148 CYS A O 1
ATOM 1091 N N . ARG A 1 149 ? 13.589 -5.639 -1.342 1.00 85.50 149 ARG A N 1
ATOM 1092 C CA . ARG A 1 149 ? 14.573 -5.719 -0.240 1.00 85.50 149 ARG A CA 1
ATOM 1093 C C . ARG A 1 149 ? 14.902 -4.346 0.347 1.00 85.50 149 ARG A C 1
ATOM 1095 O O . ARG A 1 149 ? 14.977 -4.204 1.561 1.00 85.50 149 ARG A O 1
ATOM 1102 N N . SER A 1 150 ? 14.968 -3.328 -0.504 1.00 87.75 150 SER A N 1
ATOM 1103 C CA . SER A 1 150 ? 15.304 -1.946 -0.128 1.00 87.75 150 SER A CA 1
ATOM 1104 C C . SER A 1 150 ? 14.129 -1.155 0.463 1.00 87.75 150 SER A C 1
ATOM 1106 O O . SER A 1 150 ? 14.228 0.054 0.639 1.00 87.75 150 SER A O 1
ATOM 1108 N N . ALA A 1 151 ? 13.006 -1.814 0.779 1.00 89.38 151 ALA A N 1
ATOM 1109 C CA . ALA A 1 151 ? 11.815 -1.172 1.337 1.00 89.38 151 ALA A CA 1
ATOM 1110 C C . ALA A 1 151 ? 12.111 -0.386 2.625 1.00 89.38 151 ALA A C 1
ATOM 1112 O O . ALA A 1 151 ? 11.715 0.768 2.717 1.00 89.38 151 ALA A O 1
ATOM 1113 N N . ALA A 1 152 ? 12.845 -0.980 3.574 1.00 87.38 152 ALA A N 1
ATOM 1114 C CA . ALA A 1 152 ? 13.202 -0.315 4.830 1.00 87.38 152 ALA A CA 1
ATOM 1115 C C . ALA A 1 152 ? 14.067 0.932 4.588 1.00 87.38 152 ALA A C 1
ATOM 1117 O O . ALA A 1 152 ? 13.775 1.998 5.111 1.00 87.38 152 ALA A O 1
ATOM 1118 N N . THR A 1 153 ? 15.060 0.828 3.703 1.00 89.06 153 THR A N 1
ATOM 1119 C CA . THR A 1 153 ? 15.908 1.964 3.327 1.00 89.06 153 THR A CA 1
ATOM 1120 C C . THR A 1 153 ? 15.098 3.109 2.723 1.00 89.06 153 THR A C 1
ATOM 1122 O O . THR A 1 153 ? 15.329 4.266 3.057 1.00 89.06 153 THR A O 1
ATOM 1125 N N . PHE A 1 154 ? 14.121 2.814 1.860 1.00 91.31 154 PHE A N 1
ATOM 1126 C CA . PHE A 1 154 ? 13.243 3.856 1.328 1.00 91.31 154 PHE A CA 1
ATOM 1127 C C . PHE A 1 154 ? 12.302 4.449 2.382 1.00 91.31 154 PHE A C 1
ATOM 1129 O O . PHE A 1 154 ? 11.975 5.629 2.273 1.00 91.31 154 PHE A O 1
ATOM 1136 N N . THR A 1 155 ? 11.907 3.680 3.401 1.00 90.00 155 THR A N 1
ATOM 1137 C CA . THR A 1 155 ? 11.197 4.219 4.568 1.00 90.00 155 THR A CA 1
ATOM 1138 C C . THR A 1 155 ? 12.030 5.276 5.284 1.00 90.00 155 THR A C 1
ATOM 1140 O O . THR A 1 155 ? 11.543 6.384 5.508 1.00 90.00 155 THR A O 1
ATOM 1143 N N . ASP A 1 156 ? 13.304 4.988 5.543 1.00 88.75 156 ASP A N 1
ATOM 1144 C CA . ASP A 1 156 ? 14.209 5.930 6.209 1.00 88.75 156 ASP A CA 1
ATOM 1145 C C . ASP A 1 156 ? 14.497 7.171 5.340 1.00 88.75 156 ASP A C 1
ATOM 1147 O O . ASP A 1 156 ? 14.507 8.306 5.825 1.00 88.75 156 ASP A O 1
ATOM 1151 N N . LEU A 1 157 ? 14.690 6.984 4.029 1.00 90.56 157 LEU A N 1
ATOM 1152 C CA . LEU A 1 157 ? 14.920 8.087 3.086 1.00 90.56 157 LEU A CA 1
ATOM 1153 C C . LEU A 1 157 ? 13.711 9.024 2.979 1.00 90.56 157 LEU A C 1
ATOM 1155 O O . LEU A 1 157 ? 13.890 10.240 2.900 1.00 90.56 157 LEU A O 1
ATOM 1159 N N . LEU A 1 158 ? 12.490 8.480 3.003 1.00 90.12 158 LEU A N 1
ATOM 1160 C CA . LEU A 1 158 ? 11.271 9.290 3.006 1.00 90.12 158 LEU A CA 1
ATOM 1161 C C . LEU A 1 158 ? 11.174 10.132 4.288 1.00 90.12 158 LEU A C 1
ATOM 1163 O O . LEU A 1 158 ? 10.812 11.303 4.228 1.00 90.12 158 LEU A O 1
ATOM 1167 N N . ALA A 1 159 ? 11.531 9.555 5.440 1.00 87.38 159 ALA A N 1
ATOM 1168 C CA . ALA A 1 159 ? 11.456 10.234 6.733 1.00 87.38 159 ALA A CA 1
ATOM 1169 C C . ALA A 1 159 ? 12.495 11.359 6.901 1.00 87.38 159 ALA A C 1
ATOM 1171 O O . ALA A 1 159 ? 12.265 12.306 7.650 1.00 87.38 159 ALA A O 1
ATOM 1172 N N . THR A 1 160 ? 13.639 11.264 6.218 1.00 87.69 160 THR A N 1
ATOM 1173 C CA . THR A 1 160 ? 14.772 12.196 6.378 1.00 87.69 160 THR A CA 1
ATOM 1174 C C . THR A 1 160 ? 14.787 13.352 5.378 1.00 87.69 160 THR A C 1
ATOM 1176 O O . THR A 1 160 ? 15.589 14.269 5.542 1.00 87.69 160 THR A O 1
ATOM 1179 N N . ALA A 1 161 ? 13.929 13.325 4.351 1.00 82.94 161 ALA A N 1
ATOM 1180 C CA . ALA A 1 161 ? 13.923 14.292 3.246 1.00 82.94 161 ALA A CA 1
ATOM 1181 C C . ALA A 1 161 ? 15.309 14.475 2.587 1.00 82.94 161 ALA A C 1
ATOM 1183 O O . ALA A 1 161 ? 15.673 15.568 2.147 1.00 82.94 161 ALA A O 1
ATOM 1184 N N . ALA A 1 162 ? 16.098 13.397 2.529 1.00 85.31 162 ALA A N 1
ATOM 1185 C CA . ALA A 1 162 ? 17.427 13.424 1.934 1.00 85.31 162 ALA A CA 1
ATOM 1186 C C . ALA A 1 162 ? 17.367 13.802 0.437 1.00 85.31 162 ALA A C 1
ATOM 1188 O O . ALA A 1 162 ? 16.421 13.397 -0.254 1.00 85.31 162 ALA A O 1
ATOM 1189 N N . PRO A 1 163 ? 18.383 14.519 -0.091 1.00 91.38 163 PRO A N 1
ATOM 1190 C CA . PRO A 1 163 ? 18.482 14.810 -1.515 1.00 91.38 163 PRO A CA 1
ATOM 1191 C C . PRO A 1 163 ? 18.399 13.538 -2.357 1.00 91.38 163 PRO A C 1
ATOM 1193 O O . PRO A 1 163 ? 19.081 12.546 -2.095 1.00 91.38 163 PRO A O 1
ATOM 1196 N N . ALA A 1 164 ? 17.547 13.570 -3.372 1.00 91.06 164 ALA A N 1
ATOM 1197 C CA . ALA A 1 164 ? 17.260 12.428 -4.209 1.00 91.06 164 ALA A CA 1
ATOM 1198 C C . ALA A 1 164 ? 18.409 12.137 -5.175 1.00 91.06 164 ALA A C 1
ATOM 1200 O O . ALA A 1 164 ? 18.893 13.020 -5.884 1.00 91.06 164 ALA A O 1
ATOM 1201 N N . HIS A 1 165 ? 18.790 10.863 -5.259 1.00 88.00 165 HIS A N 1
ATOM 1202 C CA . HIS A 1 165 ? 19.807 10.386 -6.190 1.00 88.00 165 HIS A CA 1
ATOM 1203 C C . HIS A 1 165 ? 19.214 9.372 -7.169 1.00 88.00 165 HIS A C 1
ATOM 1205 O O . HIS A 1 165 ? 18.570 8.406 -6.761 1.00 88.00 165 HIS A O 1
ATOM 1211 N N . ALA A 1 166 ? 19.472 9.556 -8.468 1.00 83.06 166 ALA A N 1
ATOM 1212 C CA . ALA A 1 166 ? 18.979 8.654 -9.515 1.00 83.06 166 ALA A CA 1
ATOM 1213 C C . ALA A 1 166 ? 19.459 7.201 -9.322 1.00 83.06 166 ALA A C 1
ATOM 1215 O O . ALA A 1 166 ? 18.753 6.257 -9.673 1.00 83.06 166 ALA A O 1
ATOM 1216 N N . ASP A 1 167 ? 20.619 7.020 -8.684 1.00 80.12 167 ASP A N 1
ATOM 1217 C CA . ASP A 1 167 ? 21.192 5.718 -8.328 1.00 80.12 167 ASP A CA 1
ATOM 1218 C C . ASP A 1 167 ? 20.283 4.865 -7.425 1.00 80.12 167 ASP A C 1
ATOM 1220 O O . ASP A 1 167 ? 20.412 3.639 -7.402 1.00 80.12 167 ASP A O 1
ATOM 1224 N N . TRP A 1 168 ? 19.321 5.475 -6.723 1.00 87.00 168 TRP A N 1
ATOM 1225 C CA . TRP A 1 168 ? 18.324 4.754 -5.928 1.00 87.00 168 TRP A CA 1
ATOM 1226 C C . TRP A 1 168 ? 17.430 3.837 -6.778 1.00 87.00 168 TRP A C 1
ATOM 1228 O O . TRP A 1 168 ? 16.893 2.852 -6.268 1.00 87.00 168 TRP A O 1
ATOM 1238 N N . LEU A 1 169 ? 17.314 4.091 -8.087 1.00 84.38 169 LEU A N 1
ATOM 1239 C CA . LEU A 1 169 ? 16.623 3.190 -9.013 1.00 84.38 169 LEU A CA 1
ATOM 1240 C C . LEU A 1 169 ? 17.303 1.820 -9.151 1.00 84.38 169 LEU A C 1
ATOM 1242 O O . LEU A 1 169 ? 16.646 0.868 -9.569 1.00 84.38 169 LEU A O 1
ATOM 1246 N N . PHE A 1 170 ? 18.590 1.703 -8.816 1.00 76.62 170 PHE A N 1
ATOM 1247 C CA . PHE A 1 170 ? 19.430 0.566 -9.212 1.00 76.62 170 PHE A CA 1
ATOM 1248 C C . PHE A 1 170 ? 20.070 -0.177 -8.036 1.00 76.62 170 PHE A C 1
ATOM 1250 O O . PHE A 1 170 ? 21.074 -0.856 -8.206 1.00 76.62 170 PHE A O 1
ATOM 1257 N N . ASP A 1 171 ? 19.476 -0.075 -6.847 1.00 64.94 171 ASP A N 1
ATOM 1258 C CA . ASP A 1 171 ? 19.789 -0.956 -5.717 1.00 64.94 171 ASP A CA 1
ATOM 1259 C C . ASP A 1 171 ? 21.260 -0.978 -5.273 1.00 64.94 171 ASP A C 1
ATOM 1261 O O . ASP A 1 171 ? 21.810 -2.009 -4.893 1.00 64.94 171 ASP A O 1
ATOM 1265 N N . ARG A 1 172 ? 21.897 0.198 -5.233 1.00 64.00 172 ARG A N 1
ATOM 1266 C CA . ARG A 1 172 ? 23.272 0.351 -4.718 1.00 64.00 172 ARG A CA 1
ATOM 1267 C C . ARG A 1 172 ? 23.387 0.259 -3.189 1.00 64.00 172 ARG A C 1
ATOM 1269 O O . ARG A 1 172 ? 24.456 0.487 -2.636 1.00 64.00 172 ARG A O 1
ATOM 1276 N N . PHE A 1 173 ? 22.296 -0.073 -2.502 1.00 58.69 173 PHE A N 1
ATOM 1277 C CA . PHE A 1 173 ? 22.215 -0.117 -1.040 1.00 58.69 173 PHE A CA 1
ATOM 1278 C C . PHE A 1 173 ? 22.876 -1.361 -0.425 1.00 58.69 173 PHE A C 1
ATOM 1280 O O . PHE A 1 173 ? 23.059 -1.420 0.787 1.00 58.69 173 PHE A O 1
ATOM 1287 N N . THR A 1 174 ? 23.250 -2.357 -1.237 1.00 49.91 174 THR A N 1
ATOM 1288 C CA . THR A 1 174 ? 23.852 -3.608 -0.761 1.00 49.91 174 THR A CA 1
ATOM 1289 C C . THR A 1 174 ? 25.304 -3.740 -1.216 1.00 49.91 174 THR A C 1
ATOM 1291 O O . THR A 1 174 ? 25.568 -4.011 -2.384 1.00 49.91 174 THR A O 1
ATOM 1294 N N . THR A 1 175 ? 26.251 -3.618 -0.284 1.00 41.47 175 THR A N 1
ATOM 1295 C CA . THR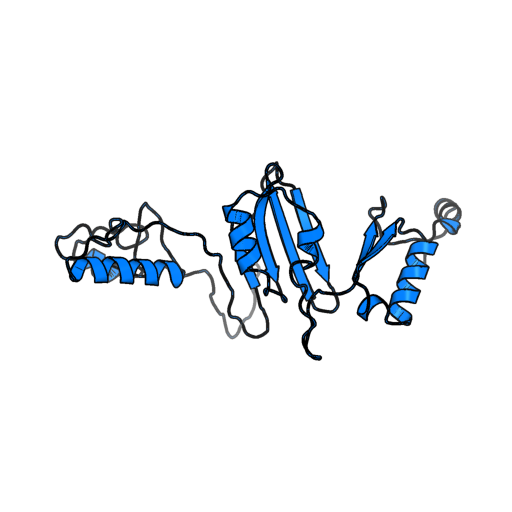 A 1 175 ? 27.665 -4.001 -0.474 1.00 41.47 175 THR A CA 1
ATOM 1296 C C . THR A 1 175 ? 27.958 -5.451 -0.063 1.00 41.47 175 THR A C 1
ATOM 1298 O O . THR A 1 175 ? 29.113 -5.870 -0.073 1.00 41.47 175 THR A O 1
ATOM 1301 N N . GLN A 1 176 ? 26.945 -6.249 0.300 1.00 41.09 176 GLN A N 1
ATOM 1302 C CA . GLN A 1 176 ? 27.149 -7.652 0.678 1.00 41.09 176 GLN A CA 1
ATOM 1303 C C . GLN A 1 176 ? 27.180 -8.589 -0.544 1.00 41.09 176 GLN A C 1
ATOM 1305 O O . GLN A 1 176 ? 26.287 -8.511 -1.391 1.00 41.09 176 GLN A O 1
ATOM 1310 N N . PRO A 1 177 ? 28.160 -9.510 -0.629 1.00 38.44 177 PRO A N 1
ATOM 1311 C CA . PRO A 1 177 ? 28.224 -10.502 -1.694 1.00 38.44 177 PRO A CA 1
ATOM 1312 C C . PRO A 1 177 ? 27.077 -11.505 -1.538 1.00 38.44 177 PRO A C 1
ATOM 1314 O O . PRO A 1 177 ? 26.842 -12.043 -0.455 1.00 38.44 177 PRO A O 1
ATOM 1317 N N . GLN A 1 178 ? 26.341 -11.751 -2.619 1.00 46.00 178 GLN A N 1
ATOM 1318 C CA . GLN A 1 178 ? 25.208 -12.668 -2.602 1.00 46.00 178 GLN A CA 1
ATOM 1319 C C . GLN A 1 178 ? 25.633 -14.134 -2.704 1.00 46.00 178 GLN A C 1
ATOM 1321 O O . GLN A 1 178 ? 26.496 -14.501 -3.499 1.00 46.00 178 GLN A O 1
ATOM 1326 N N . VAL A 1 179 ? 24.932 -14.984 -1.952 1.00 38.38 179 VAL A N 1
ATOM 1327 C CA . VAL A 1 179 ? 24.897 -16.437 -2.150 1.00 38.38 179 VAL A CA 1
ATOM 1328 C C . VAL A 1 179 ? 24.167 -16.733 -3.467 1.00 38.38 179 VAL A C 1
ATOM 1330 O O . VAL A 1 179 ? 23.099 -16.175 -3.730 1.00 38.38 179 VAL A O 1
ATOM 1333 N N . ALA A 1 180 ? 24.751 -17.594 -4.302 1.00 37.00 180 ALA A N 1
ATOM 1334 C CA . ALA A 1 180 ? 24.224 -17.957 -5.615 1.00 37.00 180 ALA A CA 1
ATOM 1335 C C . ALA A 1 180 ? 22.768 -18.459 -5.528 1.00 37.00 180 ALA A C 1
ATOM 1337 O O . ALA A 1 180 ? 22.476 -19.399 -4.792 1.00 37.00 180 ALA A O 1
ATOM 1338 N N . GLY A 1 181 ? 21.863 -17.832 -6.288 1.00 47.47 181 GLY A N 1
ATOM 1339 C CA . GLY A 1 181 ? 20.461 -18.258 -6.415 1.00 47.47 181 GLY A CA 1
ATOM 1340 C C . GLY A 1 181 ? 19.397 -17.189 -6.142 1.00 47.47 181 GLY A C 1
ATOM 1341 O O . GLY A 1 181 ? 18.212 -17.487 -6.261 1.00 47.47 181 GLY A O 1
ATOM 1342 N N . GLN A 1 182 ? 19.771 -15.950 -5.807 1.00 49.72 182 GLN A N 1
ATOM 1343 C CA . GLN A 1 182 ? 18.822 -14.840 -5.642 1.00 49.72 182 GLN A CA 1
ATOM 1344 C C . GLN A 1 182 ? 18.974 -13.811 -6.771 1.00 49.72 182 GLN A C 1
ATOM 1346 O O . GLN A 1 182 ? 20.004 -13.148 -6.857 1.00 49.72 182 GLN A O 1
ATOM 1351 N N . ASN A 1 183 ? 17.936 -13.637 -7.602 1.00 52.12 183 ASN A N 1
ATOM 1352 C CA . ASN A 1 183 ? 17.852 -12.554 -8.594 1.00 52.12 183 ASN A CA 1
ATOM 1353 C C . ASN A 1 183 ? 17.664 -11.204 -7.884 1.00 52.12 183 ASN A C 1
ATOM 1355 O O . ASN A 1 183 ? 16.552 -10.700 -7.751 1.00 52.12 183 ASN A O 1
ATOM 1359 N N . ALA A 1 184 ? 18.754 -10.633 -7.390 1.00 54.16 184 ALA A N 1
ATOM 1360 C CA . ALA A 1 184 ? 18.809 -9.244 -6.963 1.00 54.16 184 ALA A CA 1
ATOM 1361 C C . ALA A 1 184 ? 19.073 -8.316 -8.143 1.00 54.16 184 ALA A C 1
ATOM 1363 O O . ALA A 1 184 ? 19.760 -8.682 -9.095 1.00 54.16 184 ALA A O 1
ATOM 1364 N N . MET A 1 185 ? 18.616 -7.071 -8.032 1.00 57.59 185 MET A N 1
ATOM 1365 C CA . MET A 1 185 ? 18.923 -6.002 -8.988 1.00 57.59 185 MET A CA 1
ATOM 1366 C C . MET A 1 185 ? 20.367 -5.455 -8.901 1.00 57.59 185 MET A C 1
ATOM 1368 O O . MET A 1 185 ? 20.594 -4.275 -9.134 1.00 57.59 185 MET A O 1
ATOM 1372 N N . THR A 1 186 ? 21.370 -6.274 -8.584 1.00 63.47 186 THR A N 1
ATOM 1373 C CA . THR A 1 186 ? 22.762 -5.825 -8.379 1.00 63.47 186 THR A CA 1
ATOM 1374 C C . THR A 1 186 ? 23.664 -6.095 -9.589 1.00 63.47 186 THR A C 1
ATOM 1376 O O . THR A 1 186 ? 24.811 -6.512 -9.432 1.00 63.47 186 THR A O 1
ATOM 1379 N N . LYS A 1 187 ? 23.164 -5.892 -10.816 1.00 70.50 187 LYS A N 1
ATOM 1380 C CA . LYS A 1 187 ? 24.005 -5.975 -12.025 1.00 70.50 187 LYS A CA 1
ATOM 1381 C C . LYS A 1 187 ? 24.838 -4.691 -12.178 1.00 70.50 187 LYS A C 1
ATOM 1383 O O . LYS A 1 187 ? 24.285 -3.605 -11.985 1.00 70.50 187 LYS A O 1
ATOM 1388 N N . PRO A 1 188 ? 26.124 -4.758 -12.575 1.00 69.12 188 PRO A N 1
ATOM 1389 C CA . PRO A 1 188 ? 26.873 -3.571 -12.985 1.00 69.12 188 PRO A CA 1
ATOM 1390 C C . PRO A 1 188 ? 26.136 -2.803 -14.094 1.00 69.12 188 PRO A C 1
ATOM 1392 O O . PRO A 1 188 ? 25.577 -3.396 -15.019 1.00 69.12 188 PRO A O 1
ATOM 1395 N N . THR A 1 189 ? 26.118 -1.473 -13.994 1.00 76.00 189 THR A N 1
ATOM 1396 C CA . THR A 1 189 ? 25.423 -0.603 -14.953 1.00 76.00 189 THR A CA 1
ATOM 1397 C C . THR A 1 189 ? 26.282 -0.358 -16.192 1.00 76.00 189 THR A C 1
ATOM 1399 O O . THR A 1 189 ? 27.395 0.152 -16.080 1.00 76.00 189 THR A O 1
ATOM 1402 N N . LEU A 1 190 ? 25.745 -0.666 -17.373 1.00 83.06 190 LEU A N 1
ATOM 1403 C CA . LEU A 1 190 ? 26.307 -0.286 -18.667 1.00 83.06 190 LEU A CA 1
ATOM 1404 C C . LEU A 1 190 ? 25.466 0.853 -19.249 1.00 83.06 190 LEU A C 1
ATOM 1406 O O . LEU A 1 190 ? 24.297 0.658 -19.576 1.00 83.06 190 LEU A O 1
ATOM 1410 N N . VAL A 1 191 ? 26.055 2.043 -19.368 1.00 86.38 191 VAL A N 1
ATOM 1411 C CA . VAL A 1 191 ? 25.386 3.204 -19.967 1.00 86.38 191 VAL A CA 1
ATOM 1412 C C . VAL A 1 191 ? 25.728 3.279 -21.451 1.00 86.38 191 VAL A C 1
ATOM 1414 O O . VAL A 1 191 ? 26.899 3.332 -21.817 1.00 86.38 191 VAL A O 1
ATOM 1417 N N . VAL A 1 192 ? 24.700 3.315 -22.295 1.00 86.75 192 VAL A N 1
ATOM 1418 C CA . VAL A 1 192 ? 24.802 3.515 -23.743 1.00 86.75 192 VAL A CA 1
ATOM 1419 C C . VAL A 1 192 ? 24.201 4.877 -24.073 1.00 86.75 192 VAL A C 1
ATOM 1421 O O . VAL A 1 192 ? 23.049 5.146 -23.743 1.00 86.75 192 VAL A O 1
ATOM 1424 N N . VAL A 1 193 ? 24.979 5.756 -24.702 1.00 88.00 193 VAL A N 1
ATOM 1425 C CA . VAL A 1 193 ? 24.516 7.082 -25.136 1.00 88.00 193 VAL A CA 1
ATOM 1426 C C . VAL A 1 193 ? 24.328 7.060 -26.652 1.00 88.00 193 VAL A C 1
ATOM 1428 O O . VAL A 1 193 ? 25.279 6.828 -27.394 1.00 88.00 193 VAL A O 1
ATOM 1431 N N . GLY A 1 194 ? 23.096 7.298 -27.096 1.00 80.44 194 GLY A N 1
ATOM 1432 C CA . GLY A 1 194 ? 22.630 7.169 -28.474 1.00 80.44 194 GLY A CA 1
ATOM 1433 C C . GLY A 1 194 ? 21.890 5.849 -28.729 1.00 80.44 194 GLY A C 1
ATOM 1434 O O . GLY A 1 194 ? 22.359 4.778 -28.354 1.00 80.44 194 GLY A O 1
ATOM 1435 N N . HIS A 1 195 ? 20.741 5.922 -29.414 1.00 82.44 195 HIS A N 1
ATOM 1436 C CA . HIS A 1 195 ? 19.930 4.761 -29.823 1.00 82.44 195 HIS A CA 1
ATOM 1437 C C . HIS A 1 195 ? 19.703 4.717 -31.348 1.00 82.44 195 HIS A C 1
ATOM 1439 O O . HIS A 1 195 ? 18.642 4.337 -31.828 1.00 82.44 195 HIS A O 1
ATOM 1445 N N . GLY A 1 196 ? 20.708 5.137 -32.124 1.00 81.38 196 GLY A N 1
ATOM 1446 C CA . GLY A 1 196 ? 20.723 4.949 -33.581 1.00 81.38 196 GLY A CA 1
ATOM 1447 C C . GLY A 1 196 ? 21.139 3.526 -33.979 1.00 81.38 196 GLY A C 1
ATOM 1448 O O . GLY A 1 196 ? 21.382 2.687 -33.115 1.00 81.38 196 GLY A O 1
ATOM 1449 N N . MET A 1 197 ? 21.309 3.272 -35.281 1.00 80.94 197 MET A N 1
ATOM 1450 C CA . MET A 1 197 ? 21.632 1.941 -35.835 1.00 80.94 197 MET A CA 1
ATOM 1451 C C . MET A 1 197 ? 22.799 1.226 -35.135 1.00 80.94 197 MET A C 1
ATOM 1453 O O . MET A 1 197 ? 22.690 0.052 -34.797 1.00 80.94 197 MET A O 1
ATOM 1457 N N . VAL A 1 198 ? 23.898 1.934 -34.852 1.00 84.38 198 VAL A N 1
ATOM 1458 C CA . VAL A 1 198 ? 25.074 1.349 -34.176 1.00 84.38 198 VAL A CA 1
ATOM 1459 C C . VAL A 1 198 ? 24.780 1.012 -32.713 1.00 84.38 198 VAL A C 1
ATOM 1461 O O . VAL A 1 198 ? 25.166 -0.051 -32.234 1.00 84.38 198 VAL A O 1
ATOM 1464 N N . GLY A 1 199 ? 24.077 1.901 -32.003 1.00 86.50 199 GLY A N 1
ATOM 1465 C CA . GLY A 1 199 ? 23.681 1.669 -30.613 1.00 86.50 199 GLY A CA 1
ATOM 1466 C C . GLY A 1 199 ? 22.717 0.492 -30.504 1.00 86.50 199 GLY A C 1
ATOM 1467 O O . GLY A 1 199 ? 22.885 -0.359 -29.639 1.00 86.50 199 GLY A O 1
ATOM 1468 N N . HIS A 1 200 ? 21.763 0.395 -31.429 1.00 85.62 200 HIS A N 1
ATOM 1469 C CA . HIS A 1 200 ? 20.839 -0.729 -31.507 1.00 85.62 200 HIS A CA 1
ATOM 1470 C C . HIS A 1 200 ? 21.552 -2.049 -31.788 1.00 85.62 200 HIS A C 1
ATOM 1472 O O . HIS A 1 200 ? 21.377 -2.999 -31.035 1.00 85.62 200 HIS A O 1
ATOM 1478 N N . HIS A 1 201 ? 22.427 -2.080 -32.794 1.00 85.88 201 HIS A N 1
ATOM 1479 C CA . HIS A 1 201 ? 23.212 -3.268 -33.118 1.00 85.88 201 HIS A CA 1
ATOM 1480 C C . HIS A 1 201 ? 24.073 -3.734 -31.934 1.00 85.88 201 HIS A C 1
ATOM 1482 O O . HIS A 1 201 ? 24.126 -4.920 -31.619 1.00 85.88 201 HIS A O 1
ATOM 1488 N N . PHE A 1 202 ? 24.697 -2.801 -31.210 1.00 91.69 202 PHE A N 1
ATOM 1489 C CA . PHE A 1 202 ? 25.422 -3.126 -29.983 1.00 91.69 202 PHE A CA 1
ATOM 1490 C C . PHE A 1 202 ? 24.511 -3.742 -28.909 1.00 91.69 202 PHE A C 1
ATOM 1492 O O . PHE A 1 202 ? 24.912 -4.693 -28.236 1.00 91.69 202 PHE A O 1
ATOM 1499 N N . LEU A 1 203 ? 23.289 -3.228 -28.741 1.00 90.25 203 LEU A N 1
ATOM 1500 C CA . LEU A 1 203 ? 22.310 -3.771 -27.795 1.00 90.25 203 LEU A CA 1
ATOM 1501 C C . LEU A 1 203 ? 21.832 -5.168 -28.206 1.00 90.25 203 LEU A C 1
ATOM 1503 O O . LEU A 1 203 ? 21.717 -6.034 -27.340 1.00 90.25 203 LEU A O 1
ATOM 1507 N N . GLU A 1 204 ? 21.612 -5.416 -29.497 1.00 89.31 204 GLU A N 1
ATOM 1508 C CA . GLU A 1 204 ? 21.320 -6.754 -30.025 1.00 89.31 204 GLU A CA 1
ATOM 1509 C C . GLU A 1 204 ? 22.458 -7.727 -29.714 1.00 89.31 204 GLU A C 1
ATOM 1511 O O . GLU A 1 204 ? 22.222 -8.806 -29.171 1.00 89.31 204 GLU A O 1
ATOM 1516 N N . ASP A 1 205 ? 23.706 -7.326 -29.962 1.00 91.75 205 ASP A N 1
ATOM 1517 C CA . ASP A 1 205 ? 24.885 -8.126 -29.630 1.00 91.75 205 ASP A CA 1
ATOM 1518 C C . ASP A 1 205 ? 24.991 -8.392 -28.122 1.00 91.75 205 ASP A C 1
ATOM 1520 O O . ASP A 1 205 ? 25.321 -9.505 -27.696 1.00 91.75 205 ASP A O 1
ATOM 1524 N N . CYS A 1 206 ? 24.643 -7.404 -27.293 1.00 90.56 206 CYS A N 1
ATOM 1525 C CA . CYS A 1 206 ? 24.548 -7.575 -25.847 1.00 90.56 206 CYS A CA 1
ATOM 1526 C C . CYS A 1 206 ? 23.471 -8.593 -25.449 1.00 90.56 206 CYS A C 1
ATOM 1528 O O . CYS A 1 206 ? 23.651 -9.345 -24.484 1.00 90.56 206 CYS A O 1
ATOM 1530 N N . VAL A 1 207 ? 22.352 -8.648 -26.170 1.00 87.56 207 VAL A N 1
ATOM 1531 C CA . VAL A 1 207 ? 21.322 -9.663 -25.941 1.00 87.56 207 VAL A CA 1
ATOM 1532 C C . VAL A 1 207 ? 21.827 -11.038 -26.377 1.00 87.56 207 VAL A C 1
ATOM 1534 O O . VAL A 1 207 ? 21.862 -11.952 -25.552 1.00 87.56 207 VAL A O 1
ATOM 1537 N N . ASN A 1 208 ? 22.319 -11.159 -27.611 1.00 90.50 208 ASN A N 1
ATOM 1538 C CA . ASN A 1 208 ? 22.798 -12.404 -28.222 1.00 90.50 208 ASN A CA 1
ATOM 1539 C C . ASN A 1 208 ? 23.923 -13.075 -27.423 1.00 90.50 208 ASN A C 1
ATOM 1541 O O . ASN A 1 208 ? 23.992 -14.299 -27.327 1.00 90.50 208 ASN A O 1
ATOM 1545 N N . ARG A 1 209 ? 24.799 -12.275 -26.807 1.00 92.38 209 ARG A N 1
ATOM 1546 C CA . ARG A 1 209 ? 25.915 -12.755 -25.976 1.00 92.38 209 ARG A CA 1
ATOM 1547 C C . ARG A 1 209 ? 25.554 -12.893 -24.496 1.00 92.38 209 ARG A C 1
ATOM 1549 O O . ARG A 1 209 ? 26.436 -13.103 -23.670 1.00 92.38 209 ARG A O 1
ATOM 1556 N N . ASN A 1 210 ? 24.274 -12.761 -24.144 1.00 86.94 210 ASN A N 1
ATOM 1557 C CA . ASN A 1 210 ? 23.773 -12.796 -22.769 1.00 86.94 210 ASN A CA 1
ATOM 1558 C C . ASN A 1 210 ? 24.372 -11.721 -21.837 1.00 86.94 210 ASN A C 1
ATOM 1560 O O . ASN A 1 210 ? 24.276 -11.834 -20.616 1.00 86.94 210 ASN A O 1
ATOM 1564 N N . LEU A 1 211 ? 24.935 -10.636 -22.380 1.00 84.81 211 LEU A N 1
ATOM 1565 C CA . LEU A 1 211 ? 25.463 -9.521 -21.585 1.00 84.81 211 LEU A CA 1
ATOM 1566 C C . LEU A 1 211 ? 24.356 -8.797 -20.814 1.00 84.81 211 LEU A C 1
ATOM 1568 O O . LEU A 1 211 ? 24.591 -8.358 -19.700 1.00 84.81 211 LEU A O 1
ATOM 1572 N N . HIS A 1 212 ? 23.127 -8.755 -21.326 1.00 81.50 212 HIS A N 1
ATOM 1573 C CA . HIS A 1 212 ? 21.947 -8.256 -20.600 1.00 81.50 212 HIS A CA 1
ATOM 1574 C C . HIS A 1 212 ? 21.607 -9.049 -19.310 1.00 81.50 212 HIS A C 1
ATOM 1576 O O . HIS A 1 212 ? 20.894 -8.561 -18.427 1.00 81.50 212 HIS A O 1
ATOM 1582 N N . GLN A 1 213 ? 22.120 -10.276 -19.161 1.00 79.56 213 GLN A N 1
ATOM 1583 C CA . GLN A 1 213 ? 22.021 -11.037 -17.909 1.00 79.56 213 GLN A CA 1
ATOM 1584 C C . GLN A 1 213 ? 23.107 -10.627 -16.905 1.00 79.56 213 GLN A C 1
ATOM 1586 O O . GLN A 1 213 ? 22.909 -10.775 -15.704 1.00 79.56 213 GLN A O 1
ATOM 1591 N N . GLN A 1 214 ? 24.220 -10.075 -17.389 1.00 80.12 214 GLN A N 1
ATOM 1592 C CA . GLN A 1 214 ? 25.371 -9.656 -16.586 1.00 80.12 214 GLN A CA 1
ATOM 1593 C C . GLN A 1 214 ? 25.341 -8.159 -16.256 1.00 80.12 214 GLN A C 1
ATOM 1595 O O . GLN A 1 214 ? 25.789 -7.764 -15.187 1.00 80.12 214 GLN A O 1
ATOM 1600 N N . TYR A 1 215 ? 24.782 -7.334 -17.142 1.00 79.44 215 TYR A N 1
ATOM 1601 C CA . TYR A 1 215 ? 24.729 -5.880 -17.038 1.00 79.44 215 TYR A CA 1
ATOM 1602 C C . TYR A 1 215 ? 23.290 -5.370 -16.983 1.00 79.44 215 TYR A C 1
ATOM 1604 O O . TYR A 1 215 ? 22.406 -5.868 -17.682 1.00 79.44 215 TYR A O 1
ATOM 1612 N N . GLN A 1 216 ? 23.072 -4.321 -16.190 1.00 75.94 216 GLN A N 1
ATOM 1613 C CA . GLN A 1 216 ? 21.902 -3.458 -16.324 1.00 75.94 216 GLN A CA 1
ATOM 1614 C C . GLN A 1 216 ? 22.215 -2.428 -17.408 1.00 75.94 216 GLN A C 1
ATOM 1616 O O . GLN A 1 216 ? 23.006 -1.513 -17.176 1.00 75.94 216 GLN A O 1
ATOM 1621 N N . ILE A 1 217 ? 21.615 -2.579 -18.586 1.00 82.81 217 ILE A N 1
ATOM 1622 C CA . ILE A 1 217 ? 21.883 -1.687 -19.715 1.00 82.81 217 ILE A CA 1
ATOM 1623 C C . ILE A 1 217 ? 20.896 -0.518 -19.679 1.00 82.81 217 ILE A C 1
ATOM 1625 O O . ILE A 1 217 ? 19.684 -0.725 -19.682 1.00 82.81 217 ILE A O 1
ATOM 1629 N N . ILE A 1 218 ? 21.415 0.707 -19.612 1.00 81.81 218 ILE A N 1
ATOM 1630 C CA . ILE A 1 218 ? 20.633 1.947 -19.636 1.00 81.81 218 ILE A CA 1
ATOM 1631 C C . ILE A 1 218 ? 20.985 2.687 -20.915 1.00 81.81 218 ILE A C 1
ATOM 1633 O O . ILE A 1 218 ? 22.152 2.996 -21.146 1.00 81.81 218 ILE A O 1
ATOM 1637 N N . VAL A 1 219 ? 19.977 2.988 -21.728 1.00 83.31 219 VAL A N 1
ATOM 1638 C CA . VAL A 1 219 ? 20.159 3.696 -22.995 1.00 83.31 219 VAL A CA 1
ATOM 1639 C C . VAL A 1 219 ? 19.610 5.107 -22.855 1.00 83.31 219 VAL A C 1
ATOM 1641 O O . VAL A 1 219 ? 18.430 5.288 -22.562 1.00 83.31 219 VAL A O 1
ATOM 1644 N N . PHE A 1 220 ? 20.457 6.106 -23.082 1.00 81.38 220 PHE A N 1
ATOM 1645 C CA . PHE A 1 220 ? 20.039 7.494 -23.239 1.00 81.38 220 PHE A CA 1
ATOM 1646 C C . PHE A 1 220 ? 19.954 7.818 -24.726 1.00 81.38 220 PHE A C 1
ATOM 1648 O O . PHE A 1 220 ? 20.938 7.676 -25.444 1.00 81.38 220 PHE A O 1
ATOM 1655 N N . GLY A 1 221 ? 18.802 8.282 -25.197 1.00 78.88 221 GLY A N 1
ATOM 1656 C CA . GLY A 1 221 ? 18.629 8.773 -26.561 1.00 78.88 221 GLY A CA 1
ATOM 1657 C C . GLY A 1 221 ? 17.620 9.913 -26.585 1.00 78.88 221 GLY A C 1
ATOM 1658 O O . GLY A 1 221 ? 16.660 9.898 -25.820 1.00 78.88 221 GLY A O 1
ATOM 1659 N N . GLU A 1 222 ? 17.832 10.902 -27.453 1.00 70.38 222 GLU A N 1
ATOM 1660 C CA . GLU A 1 222 ? 16.858 11.988 -27.676 1.00 70.38 222 GLU A CA 1
ATOM 1661 C C . GLU A 1 222 ? 15.637 11.518 -28.488 1.00 70.38 222 GLU A C 1
ATOM 1663 O O . GLU A 1 222 ? 14.622 12.207 -28.580 1.00 70.38 222 GLU A O 1
ATOM 1668 N N . GLU A 1 223 ? 15.725 10.334 -29.091 1.00 66.25 223 GLU A N 1
ATOM 1669 C CA . GLU A 1 223 ? 14.725 9.809 -30.009 1.00 66.25 223 GLU A CA 1
ATOM 1670 C C . GLU A 1 223 ? 13.551 9.180 -29.265 1.00 66.25 223 GLU A C 1
ATOM 1672 O O . GLU A 1 223 ? 13.707 8.291 -28.433 1.00 66.25 223 GLU A O 1
ATOM 1677 N N . ARG A 1 224 ? 12.341 9.619 -29.619 1.00 58.53 224 ARG A N 1
ATOM 1678 C CA . ARG A 1 224 ? 11.084 9.125 -29.040 1.00 58.53 224 ARG A CA 1
ATOM 1679 C C . ARG A 1 224 ? 10.685 7.727 -29.531 1.00 58.53 224 ARG A C 1
ATOM 1681 O O . ARG A 1 224 ? 9.729 7.160 -29.009 1.00 58.53 224 ARG A O 1
ATOM 1688 N N . TYR A 1 225 ? 11.373 7.213 -30.549 1.00 63.72 225 TYR A N 1
ATOM 1689 C CA . TYR A 1 225 ? 11.031 5.992 -31.275 1.00 63.72 225 TYR A CA 1
ATOM 1690 C C . TYR A 1 225 ? 12.139 4.941 -31.148 1.00 63.72 225 TYR A C 1
ATOM 1692 O O . TYR A 1 225 ? 13.286 5.264 -30.833 1.00 63.72 225 TYR A O 1
ATOM 1700 N N . ALA A 1 226 ? 11.785 3.676 -31.392 1.00 62.25 226 ALA A N 1
ATOM 1701 C CA . ALA A 1 226 ? 12.763 2.597 -31.511 1.00 62.25 226 ALA A CA 1
ATOM 1702 C C . ALA A 1 226 ? 13.779 2.920 -32.615 1.00 62.25 226 ALA A C 1
ATOM 1704 O O . ALA A 1 226 ? 13.454 3.655 -33.546 1.00 62.25 226 ALA A O 1
ATOM 1705 N N . ALA A 1 227 ? 14.993 2.378 -32.502 1.00 66.38 227 ALA A N 1
ATOM 1706 C CA . ALA A 1 227 ? 16.029 2.583 -33.503 1.00 66.38 227 ALA A CA 1
ATOM 1707 C C . ALA A 1 227 ? 15.503 2.167 -34.881 1.00 66.38 227 ALA A C 1
ATOM 1709 O O . ALA A 1 227 ? 14.922 1.095 -35.036 1.00 66.38 227 ALA A O 1
ATOM 1710 N N . TYR A 1 228 ? 15.684 3.042 -35.859 1.00 64.31 228 TYR A N 1
ATOM 1711 C CA . TYR A 1 228 ? 15.244 2.849 -37.233 1.00 64.31 228 TYR A CA 1
ATOM 1712 C C . TYR A 1 228 ? 16.404 3.147 -38.173 1.00 64.31 228 TYR A C 1
ATOM 1714 O O . TYR A 1 228 ? 17.329 3.895 -37.826 1.00 64.31 228 TYR A O 1
ATOM 1722 N N . ASP A 1 229 ? 16.349 2.577 -39.376 1.00 66.69 229 ASP A N 1
ATOM 1723 C CA . ASP A 1 229 ? 17.400 2.782 -40.358 1.00 66.69 229 ASP A CA 1
ATOM 1724 C C . ASP A 1 229 ? 17.336 4.188 -40.961 1.00 66.69 229 ASP A C 1
ATOM 1726 O O . ASP A 1 229 ? 16.581 4.498 -41.883 1.00 66.69 229 ASP A O 1
ATOM 1730 N N . ARG A 1 230 ? 18.163 5.069 -40.400 1.00 65.25 230 ARG A N 1
ATOM 1731 C CA . ARG A 1 230 ? 18.326 6.449 -40.859 1.00 65.25 230 ARG A CA 1
ATOM 1732 C C . ARG A 1 230 ? 19.055 6.555 -42.194 1.00 65.25 230 ARG A C 1
ATOM 1734 O O . ARG A 1 230 ? 18.952 7.601 -42.829 1.00 65.25 230 ARG A O 1
ATOM 1741 N N . VAL A 1 231 ? 19.777 5.516 -42.616 1.00 65.88 231 VAL A N 1
ATOM 1742 C CA . VAL A 1 231 ? 20.517 5.500 -43.886 1.00 65.88 231 VAL A CA 1
ATOM 1743 C C . VAL A 1 231 ? 19.541 5.477 -45.062 1.00 65.88 231 VAL A C 1
ATOM 1745 O O . VAL A 1 231 ? 19.746 6.190 -46.042 1.00 65.88 231 VAL A O 1
ATOM 1748 N N . HIS A 1 232 ? 18.421 4.766 -44.918 1.00 62.69 232 HIS A N 1
ATOM 1749 C CA . HIS A 1 232 ? 17.368 4.676 -45.936 1.00 62.69 232 HIS A CA 1
ATOM 1750 C C . HIS A 1 232 ? 16.245 5.714 -45.776 1.00 62.69 232 HIS A C 1
ATOM 1752 O O . HIS A 1 232 ? 15.283 5.720 -46.546 1.00 62.69 232 HIS A O 1
ATOM 1758 N N . LEU A 1 233 ? 16.358 6.652 -44.827 1.00 62.50 233 LEU A N 1
ATOM 1759 C CA . LEU A 1 233 ? 15.301 7.640 -44.571 1.00 62.50 233 LEU A CA 1
ATOM 1760 C C . LEU A 1 233 ? 14.991 8.502 -45.805 1.00 62.50 233 LEU A C 1
ATOM 1762 O O . LEU A 1 233 ? 13.835 8.816 -46.079 1.00 62.50 233 LEU A O 1
ATOM 1766 N N . SER A 1 234 ? 16.023 8.852 -46.575 1.00 57.91 234 SER A N 1
ATOM 1767 C CA . SER A 1 234 ? 15.900 9.630 -47.813 1.00 57.91 234 SER A CA 1
ATOM 1768 C C . SER A 1 234 ? 15.116 8.884 -48.901 1.00 57.91 234 SER A C 1
ATOM 1770 O O . SER A 1 234 ? 14.420 9.511 -49.696 1.00 57.91 234 SER A O 1
ATOM 1772 N N . GLU A 1 235 ? 15.189 7.551 -48.925 1.00 57.69 235 GLU A N 1
ATOM 1773 C CA . GLU A 1 235 ? 14.471 6.703 -49.886 1.00 57.69 235 GLU A CA 1
ATOM 1774 C C . GLU A 1 235 ? 12.988 6.552 -49.516 1.00 57.69 235 GLU A C 1
ATOM 1776 O O . GLU A 1 235 ? 12.133 6.481 -50.401 1.00 57.69 235 GLU A O 1
ATOM 1781 N N . TYR A 1 236 ? 12.666 6.612 -48.220 1.00 50.97 236 TYR A N 1
ATOM 1782 C CA . TYR A 1 236 ? 11.290 6.613 -47.716 1.00 50.97 236 TYR A CA 1
ATOM 1783 C C . TYR A 1 236 ? 10.519 7.877 -48.138 1.00 50.97 236 TYR A C 1
ATOM 1785 O O . TYR A 1 236 ? 9.371 7.805 -48.577 1.00 50.97 236 TYR A O 1
ATOM 1793 N N . PHE A 1 237 ? 11.174 9.046 -48.118 1.00 60.53 237 PHE A N 1
ATOM 1794 C CA . PHE A 1 237 ? 10.609 10.288 -48.674 1.00 60.53 237 PHE A CA 1
ATOM 1795 C C . PHE A 1 237 ? 10.575 10.313 -50.214 1.00 60.53 237 PHE A C 1
ATOM 1797 O O . PHE A 1 237 ? 9.907 11.165 -50.798 1.00 60.53 237 PHE A O 1
ATOM 1804 N N . GLY A 1 238 ? 11.255 9.366 -50.872 1.00 59.91 238 GLY A N 1
ATOM 1805 C CA . GLY A 1 238 ? 11.242 9.153 -52.321 1.00 59.91 238 GLY A CA 1
ATOM 1806 C C . GLY A 1 238 ? 10.104 8.258 -52.832 1.00 59.91 238 GLY A C 1
ATOM 1807 O O . GLY A 1 238 ? 10.031 8.015 -54.035 1.00 59.91 238 GLY A O 1
ATOM 1808 N N . GLY A 1 239 ? 9.210 7.778 -51.955 1.00 49.12 239 GLY A N 1
ATOM 1809 C CA . GLY A 1 239 ? 7.996 7.050 -52.347 1.00 49.12 239 GLY A CA 1
ATOM 1810 C C . GLY A 1 239 ? 8.082 5.520 -52.309 1.00 49.12 239 GLY A C 1
ATOM 1811 O O . GLY A 1 239 ? 7.257 4.862 -52.941 1.00 49.12 239 GLY A O 1
ATOM 1812 N N . ARG A 1 240 ? 9.037 4.933 -51.575 1.00 53.56 240 ARG A N 1
ATOM 1813 C CA . ARG A 1 240 ? 9.022 3.494 -51.243 1.00 53.56 240 ARG A CA 1
ATOM 1814 C C . ARG A 1 240 ? 8.626 3.276 -49.782 1.00 53.56 240 ARG A C 1
ATOM 1816 O O . ARG A 1 240 ? 9.103 3.990 -4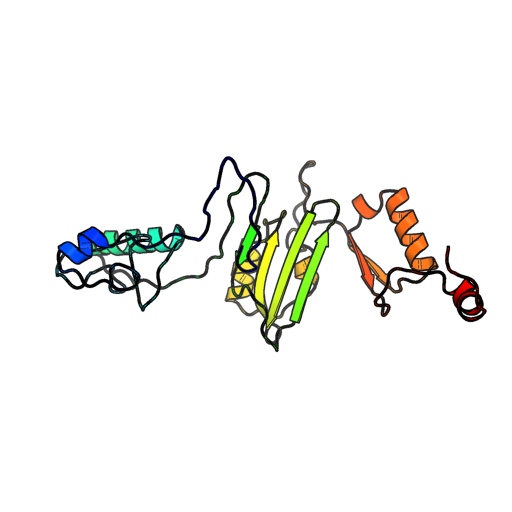8.906 1.00 53.56 240 ARG A O 1
ATOM 1823 N N . SER A 1 241 ? 7.741 2.307 -49.534 1.00 50.47 241 SER A N 1
ATOM 1824 C CA . SER A 1 241 ? 7.333 1.900 -48.183 1.00 50.47 241 SER A CA 1
ATOM 1825 C C . SER A 1 241 ? 8.432 1.092 -47.488 1.00 50.47 241 SER A C 1
ATOM 1827 O O . SER A 1 241 ? 9.220 0.420 -48.147 1.00 50.47 241 SER A O 1
ATOM 1829 N N . ALA A 1 242 ? 8.468 1.176 -46.157 1.00 53.09 242 ALA A N 1
ATOM 1830 C CA . ALA A 1 242 ? 9.428 0.508 -45.275 1.00 53.09 242 ALA A CA 1
ATOM 1831 C C . ALA A 1 242 ? 8.950 -0.901 -44.883 1.00 53.09 242 ALA A C 1
ATOM 1833 O O . ALA A 1 242 ? 8.907 -1.221 -43.697 1.00 53.09 242 ALA A O 1
ATOM 1834 N N . ASP A 1 243 ? 8.571 -1.694 -45.887 1.00 45.56 243 ASP A N 1
ATOM 1835 C CA . ASP A 1 243 ? 8.272 -3.126 -45.759 1.00 45.56 243 ASP A CA 1
ATOM 1836 C C . ASP A 1 243 ? 9.268 -3.942 -46.593 1.00 45.56 243 ASP A C 1
ATOM 1838 O O . ASP A 1 243 ? 9.524 -3.542 -47.757 1.00 45.56 243 ASP A O 1
#

Radius of gyration: 26.08 Å; chains: 1; bounding box: 57×38×86 Å

Sequence (243 aa):
LLDGRRIAATRVGLATGVQPNVALAKASGIRCARGIVVDQQMQTSVPDTYAIGECCEIDGQTFGLVAPCLAQADILAARLAGEVTAPFTLTDNGVRLKVTGVALFSLGRATAQADDVVWSSWDPLTRHYRRLLIHQGALAGVLLMGDCRSAA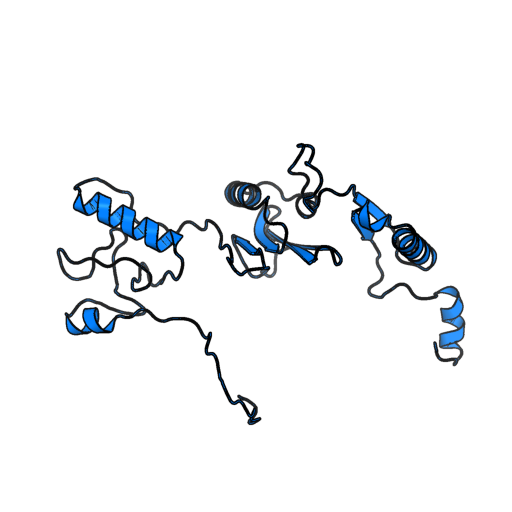TFTDLLATAAPAHADWLFDRFTTQPQVAGQNAMTKPTLVVVGHGMVGHHFLEDCVNRNLHQQYQIIVFGEERYAAYDRVHLSEYFGGRSAD

Organism: NCBI:txid158836

Secondary structure (DSSP, 8-state):
-TTS-----S-----S------HHHHHTT--BSSSEE--TTSB-SSTT-B--STTEEETTEE--SHHHHHHHHHHHHHHHTT---PPP------EEEEETTEEEEEEE-SS--TTEEEEEEEETTTTEEEEEEEETTEEEEEEEES--TTHHHHHHHHHHTPBP-GGGGGTTT--SPPPTT---S-PPEEEEE--SHHHHHHHHHHHHTTHHHH-EEEEE-S-SS----SSSHHHHTTT----

pLDDT: mean 84.43, std 14.37, range [37.0, 98.5]

InterPro domains:
  IPR016156 FAD/NAD-linked reductase, dimerisation domain superfamily [G3DSA:3.30.390.30] (95-166)
  IPR023753 FAD/NAD(P)-binding domain [PF07992] (3-60)
  IPR036188 FAD/NAD(P)-binding domain superfamily [G3DSA:3.50.50.60] (3-82)
  IPR036188 FAD/NAD(P)-binding domain superfamily [G3DSA:3.50.50.60] (180-243)
  IPR036188 FAD/NAD(P)-binding domain superfamily [SSF51905] (3-83)
  IPR041575 NADH-rubredoxin oxidoreductase, C-terminal [PF18267] (96-158)
  IPR052034 Nitrite reductase [NAD(P)H]-like [PTHR43809] (3-160)